Protein AF-W2CT14-F1 (afdb_monomer_lite)

Organism: NCBI:txid1411022

Radius of gyration: 26.17 Å; chains: 1; bounding box: 69×44×66 Å

InterPro domains:
  IPR009279 Portal protein, Mu bacteriophage [PF06074] (77-178)

Structure (mmCIF, N/CA/C/O backbone):
data_AF-W2CT14-F1
#
_entry.id   AF-W2CT14-F1
#
loop_
_atom_site.group_PDB
_atom_site.id
_atom_site.type_symbol
_atom_site.label_atom_id
_atom_site.label_alt_id
_atom_site.label_comp_id
_atom_site.label_asym_id
_atom_site.label_entity_id
_atom_site.label_seq_id
_atom_site.pdbx_PDB_ins_code
_atom_site.Cartn_x
_atom_site.Cartn_y
_atom_site.Cartn_z
_atom_site.occupancy
_atom_site.B_iso_or_equiv
_atom_site.auth_seq_id
_atom_site.auth_comp_id
_atom_site.auth_asym_id
_atom_site.auth_atom_id
_atom_site.pdbx_PDB_model_num
ATOM 1 N N . MET A 1 1 ? 33.084 21.507 0.945 1.00 35.19 1 MET A N 1
ATOM 2 C CA . MET A 1 1 ? 33.866 21.650 -0.303 1.00 35.19 1 MET A CA 1
ATOM 3 C C . MET A 1 1 ? 32.866 21.803 -1.441 1.00 35.19 1 MET A C 1
ATOM 5 O O . MET A 1 1 ? 31.937 21.006 -1.485 1.00 35.19 1 MET A O 1
ATOM 9 N N . ASN A 1 2 ? 32.946 22.883 -2.224 1.00 29.98 2 ASN A N 1
ATOM 10 C CA . ASN A 1 2 ? 31.893 23.323 -3.153 1.00 29.98 2 ASN A CA 1
ATOM 11 C C . ASN A 1 2 ? 32.105 22.722 -4.560 1.00 29.98 2 ASN A C 1
ATOM 13 O O . ASN A 1 2 ? 33.243 22.499 -4.965 1.00 29.98 2 ASN A O 1
ATOM 17 N N . ILE A 1 3 ? 31.029 22.482 -5.319 1.00 35.69 3 ILE A N 1
ATOM 18 C CA . ILE A 1 3 ? 31.066 21.943 -6.695 1.00 35.69 3 ILE A CA 1
ATOM 19 C C . ILE A 1 3 ? 31.841 22.860 -7.657 1.00 35.69 3 ILE A C 1
ATOM 21 O O . ILE A 1 3 ? 32.409 22.408 -8.647 1.00 35.69 3 ILE A O 1
ATOM 25 N N . THR A 1 4 ? 31.935 24.147 -7.323 1.00 39.84 4 THR A N 1
ATOM 26 C CA . THR A 1 4 ? 32.742 25.140 -8.039 1.00 39.84 4 THR A CA 1
ATOM 27 C C . THR A 1 4 ? 34.252 24.922 -7.900 1.00 39.84 4 THR A C 1
ATOM 29 O O . THR A 1 4 ? 34.995 25.361 -8.776 1.00 39.84 4 THR A O 1
ATOM 32 N N . ASP A 1 5 ? 34.720 24.200 -6.876 1.00 41.88 5 ASP A N 1
ATOM 33 C CA . ASP A 1 5 ? 36.145 23.882 -6.705 1.00 41.88 5 ASP A CA 1
ATOM 34 C C . ASP A 1 5 ? 36.585 22.660 -7.533 1.00 41.88 5 ASP A C 1
ATOM 36 O O . ASP A 1 5 ? 37.761 22.551 -7.883 1.00 41.88 5 ASP A O 1
ATOM 40 N N . PHE A 1 6 ? 35.652 21.780 -7.921 1.00 47.47 6 PHE A N 1
ATOM 41 C CA . PHE A 1 6 ? 35.919 20.617 -8.783 1.00 47.47 6 PHE A CA 1
ATOM 42 C C . PHE A 1 6 ? 36.358 21.035 -10.198 1.00 47.47 6 PHE A C 1
ATOM 44 O O . PHE A 1 6 ? 37.260 20.437 -10.777 1.00 47.47 6 PHE A O 1
ATOM 51 N N . PHE A 1 7 ? 35.797 22.128 -10.724 1.00 45.44 7 PHE A N 1
ATOM 52 C CA . PHE A 1 7 ? 36.108 22.641 -12.065 1.00 45.44 7 PHE A CA 1
ATOM 53 C C . PHE A 1 7 ? 37.374 23.507 -12.137 1.00 45.44 7 PHE A C 1
ATOM 55 O O . PHE A 1 7 ? 37.778 23.920 -13.223 1.00 45.44 7 PHE A O 1
ATOM 62 N N . ARG A 1 8 ? 38.017 23.813 -11.002 1.00 47.44 8 ARG A N 1
ATOM 63 C CA . ARG A 1 8 ? 39.071 24.841 -10.936 1.00 47.44 8 ARG A CA 1
ATOM 64 C C . ARG A 1 8 ? 40.503 24.305 -11.059 1.00 47.44 8 ARG A C 1
ATOM 66 O O . ARG A 1 8 ? 41.438 25.100 -11.052 1.00 47.44 8 ARG A O 1
ATOM 73 N N . ARG A 1 9 ? 40.699 22.982 -11.164 1.00 49.31 9 ARG A N 1
ATOM 74 C CA . ARG A 1 9 ? 42.025 22.321 -11.175 1.00 49.31 9 ARG A CA 1
ATOM 75 C C . ARG A 1 9 ? 42.283 21.408 -12.383 1.00 49.31 9 ARG A C 1
ATOM 77 O O . ARG A 1 9 ? 42.975 20.407 -12.242 1.00 49.31 9 ARG A O 1
ATOM 84 N N . GLN A 1 10 ? 41.778 21.745 -13.566 1.00 49.12 10 GLN A N 1
ATOM 85 C CA . GLN A 1 10 ? 42.188 21.068 -14.801 1.00 49.12 10 GLN A CA 1
ATOM 86 C C . GLN A 1 10 ? 42.770 22.070 -15.790 1.00 49.12 10 GLN A C 1
ATOM 88 O O . GLN A 1 10 ? 42.246 23.170 -15.978 1.00 49.12 10 GLN A O 1
ATOM 93 N N . THR A 1 11 ? 43.903 21.708 -16.387 1.00 51.31 11 THR A N 1
ATOM 94 C CA . THR A 1 11 ? 44.527 22.521 -17.437 1.00 51.31 11 THR A CA 1
ATOM 95 C C . THR A 1 11 ? 43.649 22.497 -18.692 1.00 51.31 11 THR A C 1
ATOM 97 O O . THR A 1 11 ? 42.914 21.541 -18.923 1.00 51.31 11 THR A O 1
ATOM 100 N N . ALA A 1 12 ? 43.724 23.524 -19.546 1.00 48.09 12 ALA A N 1
ATOM 101 C CA . ALA A 1 12 ? 42.891 23.635 -20.755 1.00 48.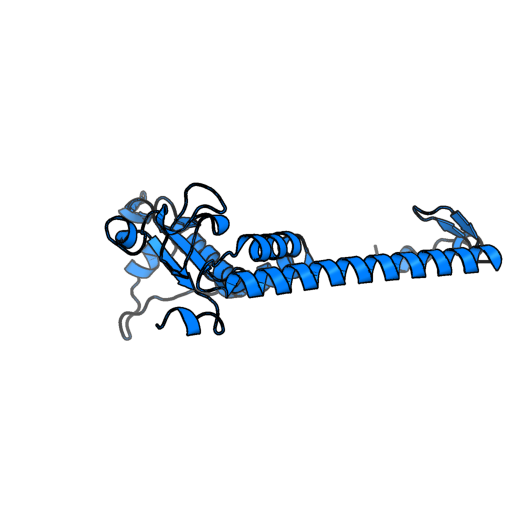09 12 ALA A CA 1
ATOM 102 C C . ALA A 1 12 ? 42.978 22.419 -21.716 1.00 48.09 12 ALA A C 1
ATOM 104 O O . ALA A 1 12 ? 42.082 22.222 -22.536 1.00 48.09 12 ALA A O 1
ATOM 105 N N . SER A 1 13 ? 44.025 21.588 -21.600 1.00 48.31 13 SER A N 1
ATOM 106 C CA . SER A 1 13 ? 44.184 20.343 -22.369 1.00 48.31 13 SER A CA 1
ATOM 107 C C . SER A 1 13 ? 43.341 19.166 -21.852 1.00 48.31 13 SER A C 1
ATOM 109 O O . SER A 1 13 ? 43.028 18.257 -22.613 1.00 48.31 13 SER A O 1
ATOM 111 N N . GLU A 1 14 ? 42.913 19.189 -20.587 1.00 50.91 14 GLU A N 1
ATOM 112 C CA . GLU A 1 14 ? 42.075 18.138 -19.991 1.00 50.91 14 GLU A CA 1
ATOM 113 C C . GLU A 1 14 ? 40.576 18.383 -20.232 1.00 50.91 14 GLU A C 1
ATOM 115 O O . GLU A 1 14 ? 39.806 17.430 -20.286 1.00 50.91 14 GLU A O 1
ATOM 120 N N . LEU A 1 15 ? 40.163 19.628 -20.506 1.00 54.06 15 LEU A N 1
ATOM 121 C CA . LEU A 1 15 ? 38.774 19.966 -20.863 1.00 54.06 15 LEU A CA 1
ATOM 122 C C . LEU A 1 15 ? 38.360 19.541 -22.284 1.00 54.06 15 LEU A C 1
ATOM 124 O O . LEU A 1 15 ? 37.181 19.610 -22.628 1.00 54.06 15 LEU A O 1
ATOM 128 N N . THR A 1 16 ? 39.306 19.140 -23.135 1.00 64.31 16 THR A N 1
ATOM 129 C CA . THR A 1 16 ? 39.027 18.764 -24.532 1.00 64.31 16 THR A CA 1
ATOM 130 C C . THR A 1 16 ? 38.778 17.275 -24.716 1.00 64.31 16 THR A C 1
ATOM 132 O O . THR A 1 16 ? 38.368 16.877 -25.800 1.00 64.31 16 THR A O 1
ATOM 135 N N . THR A 1 17 ? 38.954 16.449 -23.682 1.00 73.12 17 THR A N 1
ATOM 136 C CA . THR A 1 17 ? 38.749 15.000 -23.784 1.00 73.12 17 THR A CA 1
ATOM 137 C C . THR A 1 17 ? 37.633 14.541 -22.847 1.00 73.12 17 THR A C 1
ATOM 139 O O . THR A 1 17 ? 37.705 14.775 -21.648 1.00 73.12 17 THR A O 1
ATOM 142 N N . ALA A 1 18 ? 36.609 13.874 -23.381 1.00 74.06 18 ALA A N 1
ATOM 143 C CA . ALA A 1 18 ? 35.519 13.291 -22.604 1.00 74.06 18 ALA A CA 1
ATOM 144 C C . ALA A 1 18 ? 35.706 11.776 -22.500 1.00 74.06 18 ALA A C 1
ATOM 146 O O . ALA A 1 18 ? 35.790 11.093 -23.523 1.00 74.06 18 ALA A O 1
ATOM 147 N N . ASP A 1 19 ? 35.763 11.256 -21.277 1.00 76.12 19 ASP A N 1
ATOM 148 C CA . ASP A 1 19 ? 35.759 9.817 -21.029 1.00 76.12 19 ASP A CA 1
ATOM 149 C C . ASP A 1 19 ? 34.342 9.369 -20.674 1.00 76.12 19 ASP A C 1
ATOM 151 O O . ASP A 1 19 ? 33.687 9.951 -19.807 1.00 76.12 19 ASP A O 1
ATOM 155 N N . THR A 1 20 ? 33.833 8.378 -21.396 1.00 76.12 20 THR A N 1
ATOM 156 C CA . THR A 1 20 ? 32.464 7.884 -21.237 1.00 76.12 20 THR A CA 1
ATOM 157 C C . THR A 1 20 ? 32.463 6.357 -21.281 1.00 76.12 20 THR A C 1
ATOM 159 O O . THR A 1 20 ? 33.379 5.765 -21.854 1.00 76.12 20 THR A O 1
ATOM 162 N N . PRO A 1 21 ? 31.399 5.688 -20.799 1.00 75.88 21 PRO A N 1
ATOM 163 C CA . PRO A 1 21 ? 31.232 4.242 -20.987 1.00 75.88 21 PRO A CA 1
ATOM 164 C C . PRO A 1 21 ? 31.258 3.790 -22.459 1.00 75.88 21 PRO A C 1
ATOM 166 O O . PRO A 1 21 ? 31.466 2.616 -22.744 1.00 75.88 21 PRO A O 1
ATOM 169 N N . TYR A 1 22 ? 31.072 4.722 -23.399 1.00 72.94 22 TYR A N 1
ATOM 170 C CA . TYR A 1 22 ? 31.094 4.496 -24.845 1.00 72.94 22 TYR A CA 1
ATOM 171 C C . TYR A 1 22 ? 32.468 4.782 -25.481 1.00 72.94 22 TYR A C 1
ATOM 173 O O . TYR A 1 22 ? 32.596 4.798 -26.708 1.00 72.94 22 TYR A O 1
ATOM 181 N N . GLY A 1 23 ? 33.494 5.007 -24.655 1.00 81.62 23 GLY A N 1
ATOM 182 C CA . GLY A 1 23 ? 34.872 5.273 -25.051 1.00 81.62 23 GLY A CA 1
ATOM 183 C C . GLY A 1 23 ? 35.332 6.707 -24.773 1.00 81.62 23 GLY A C 1
ATOM 184 O O . GLY A 1 23 ? 34.563 7.570 -24.340 1.00 81.62 23 GLY A O 1
ATOM 185 N N . ARG A 1 24 ? 36.619 6.941 -25.056 1.00 81.62 24 ARG A N 1
ATOM 186 C CA . ARG A 1 24 ? 37.309 8.227 -24.902 1.00 81.62 24 ARG A CA 1
ATOM 187 C C . ARG A 1 24 ? 37.200 9.057 -26.184 1.00 81.62 24 ARG A C 1
ATOM 189 O O . ARG A 1 24 ? 37.541 8.571 -27.263 1.00 81.62 24 ARG A O 1
ATOM 196 N N . PHE A 1 25 ? 36.775 10.311 -26.061 1.00 81.56 25 PHE A N 1
ATOM 197 C CA . PHE A 1 25 ? 36.539 11.227 -27.180 1.00 81.56 25 PHE A CA 1
ATOM 198 C C . PHE A 1 25 ? 37.365 12.503 -27.051 1.00 81.56 25 PHE A C 1
ATOM 200 O O . PHE A 1 25 ? 37.301 13.163 -26.020 1.00 81.56 25 PHE A O 1
ATOM 207 N N . ASP A 1 26 ? 38.078 12.896 -28.106 1.00 84.44 26 ASP A N 1
ATOM 208 C CA . ASP A 1 26 ? 38.781 14.181 -28.183 1.00 84.44 26 ASP A CA 1
ATOM 209 C C . ASP A 1 26 ? 37.891 15.223 -28.884 1.00 84.44 26 ASP A C 1
ATOM 211 O O . ASP A 1 26 ? 37.808 15.296 -30.109 1.00 84.44 26 ASP A O 1
ATOM 215 N N . LEU A 1 27 ? 37.191 16.043 -28.105 1.00 75.25 27 LEU A N 1
ATOM 216 C CA . LEU A 1 27 ? 36.234 17.045 -28.577 1.00 75.25 27 LEU A CA 1
ATOM 217 C C . LEU A 1 27 ? 36.880 18.160 -29.416 1.00 75.25 27 LEU A C 1
ATOM 219 O O . LEU A 1 27 ? 36.162 18.850 -30.145 1.00 75.25 27 LEU A O 1
ATOM 223 N N . ALA A 1 28 ? 38.209 18.327 -29.368 1.00 76.44 28 ALA A N 1
ATOM 224 C CA . ALA A 1 28 ? 38.918 19.235 -30.271 1.00 76.44 28 ALA A CA 1
ATOM 225 C C . ALA A 1 28 ? 38.939 18.696 -31.713 1.00 76.44 28 ALA A C 1
ATOM 227 O O . ALA A 1 28 ? 38.987 19.466 -32.679 1.00 76.44 28 ALA A O 1
ATOM 228 N N . LYS A 1 29 ? 38.845 17.370 -31.890 1.00 82.19 29 LYS A N 1
ATOM 229 C CA . LYS A 1 29 ? 38.731 16.735 -33.205 1.00 82.19 29 LYS A CA 1
ATOM 230 C C . LYS A 1 29 ? 37.282 16.756 -33.673 1.00 82.19 29 LYS A C 1
ATOM 232 O O . LYS A 1 29 ? 36.396 16.127 -33.099 1.00 82.19 29 LYS A O 1
ATOM 237 N N . LYS A 1 30 ? 37.044 17.384 -34.831 1.00 77.19 30 LYS A N 1
ATOM 238 C CA . LYS A 1 30 ? 35.713 17.427 -35.474 1.00 77.19 30 LYS A CA 1
ATOM 239 C C . LYS A 1 30 ? 35.087 16.037 -35.670 1.00 77.19 30 LYS A C 1
ATOM 241 O O . LYS A 1 30 ? 33.864 15.922 -35.643 1.00 77.19 30 LYS A O 1
ATOM 246 N N . ALA A 1 31 ? 35.900 15.002 -35.889 1.00 79.56 31 ALA A N 1
ATOM 247 C CA . ALA A 1 31 ? 35.433 13.625 -36.044 1.00 79.56 31 ALA A CA 1
ATOM 248 C C . ALA A 1 31 ? 34.852 13.058 -34.737 1.00 79.56 31 ALA A C 1
ATOM 250 O O . ALA A 1 31 ? 33.739 12.535 -34.741 1.00 79.56 31 ALA A O 1
ATOM 251 N N . ASP A 1 32 ? 35.548 13.233 -33.616 1.00 78.75 32 ASP A N 1
ATOM 252 C CA . ASP A 1 32 ? 35.090 12.755 -32.311 1.00 78.75 32 ASP A CA 1
ATOM 253 C C . ASP A 1 32 ? 33.918 13.592 -31.786 1.00 78.75 32 ASP A C 1
ATOM 255 O O . ASP A 1 32 ? 32.946 13.027 -31.290 1.00 78.75 32 ASP A O 1
ATOM 259 N N . ALA A 1 33 ? 33.901 14.906 -32.032 1.00 75.56 33 ALA A N 1
ATOM 260 C CA . ALA A 1 33 ? 32.735 15.745 -31.746 1.00 75.56 33 ALA A CA 1
ATOM 261 C C . ALA A 1 33 ? 31.462 15.281 -32.494 1.00 75.56 33 ALA A C 1
ATOM 263 O O . ALA A 1 33 ? 30.358 15.344 -31.950 1.00 75.56 33 ALA A O 1
ATOM 264 N N . ARG A 1 34 ? 31.588 14.787 -33.738 1.00 82.00 34 ARG A N 1
ATOM 265 C CA . ARG A 1 34 ? 30.463 14.189 -34.488 1.00 82.00 34 ARG A CA 1
ATOM 266 C C . ARG A 1 34 ? 30.029 12.846 -33.899 1.00 82.00 34 ARG A C 1
ATOM 268 O O . ARG A 1 34 ? 28.830 12.597 -33.813 1.00 82.00 34 ARG A O 1
ATOM 275 N N . ARG A 1 35 ? 30.979 12.008 -33.471 1.00 82.62 35 ARG A N 1
ATOM 276 C CA . ARG A 1 35 ? 30.693 10.711 -32.832 1.00 82.62 35 ARG A CA 1
ATOM 277 C C . ARG A 1 35 ? 29.947 10.887 -31.512 1.00 82.62 35 ARG A C 1
ATOM 279 O O . ARG A 1 35 ? 28.935 10.227 -31.317 1.00 82.62 35 ARG A O 1
ATOM 286 N N . VAL A 1 36 ? 30.368 11.832 -30.669 1.00 82.19 36 VAL A N 1
ATOM 287 C CA . VAL A 1 36 ? 29.671 12.158 -29.412 1.00 82.19 36 VAL A CA 1
ATOM 288 C C . VAL A 1 36 ? 28.233 12.606 -29.676 1.00 82.19 36 VAL A C 1
ATOM 290 O O . VAL A 1 36 ? 27.314 12.107 -29.036 1.00 82.19 36 VAL A O 1
ATOM 293 N N . LYS A 1 37 ? 28.001 13.479 -30.667 1.00 82.50 37 LYS A N 1
ATOM 294 C CA . LYS A 1 37 ? 26.636 13.887 -31.049 1.00 82.50 37 LYS A CA 1
ATOM 295 C C . LYS A 1 37 ? 25.770 12.710 -31.510 1.00 82.50 37 LYS A C 1
ATOM 297 O O . LYS A 1 37 ? 24.595 12.666 -31.163 1.00 82.50 37 LYS A O 1
ATOM 302 N N . ALA A 1 38 ? 26.334 11.766 -32.265 1.00 85.81 38 ALA A N 1
ATOM 303 C CA . ALA A 1 38 ? 25.612 10.572 -32.706 1.00 85.81 38 ALA A CA 1
ATOM 304 C C . ALA A 1 38 ? 25.253 9.645 -31.533 1.00 85.81 38 ALA A C 1
ATOM 306 O O . ALA A 1 38 ? 24.122 9.173 -31.465 1.00 85.81 38 ALA A O 1
ATOM 307 N N . VAL A 1 39 ? 26.179 9.443 -30.587 1.00 85.19 39 VAL A N 1
ATOM 308 C CA . VAL A 1 39 ? 25.921 8.676 -29.356 1.00 85.19 39 VAL A CA 1
ATOM 309 C C . VAL A 1 39 ? 24.823 9.343 -28.526 1.00 85.19 39 VAL A C 1
ATOM 311 O O . VAL A 1 39 ? 23.887 8.666 -28.121 1.00 85.19 39 VAL A O 1
ATOM 314 N N . ILE A 1 40 ? 24.872 10.666 -28.334 1.00 85.38 40 ILE A N 1
ATOM 315 C CA . ILE A 1 40 ? 23.826 11.406 -27.606 1.00 85.38 40 ILE A CA 1
ATOM 316 C C . ILE A 1 40 ? 22.457 11.233 -28.280 1.00 85.38 40 ILE A C 1
ATOM 318 O O . ILE A 1 40 ? 21.479 10.949 -27.597 1.00 85.38 40 ILE A O 1
ATOM 322 N N . ALA A 1 41 ? 22.381 11.357 -29.608 1.00 87.00 41 ALA A N 1
ATOM 323 C CA . ALA A 1 41 ? 21.128 11.190 -30.344 1.00 87.00 41 ALA A CA 1
ATOM 324 C C . ALA A 1 41 ? 20.583 9.748 -30.286 1.00 87.00 41 ALA A C 1
ATOM 326 O O . ALA A 1 41 ? 19.372 9.546 -30.283 1.00 87.00 41 ALA A O 1
ATOM 327 N N . GLU A 1 42 ? 21.453 8.735 -30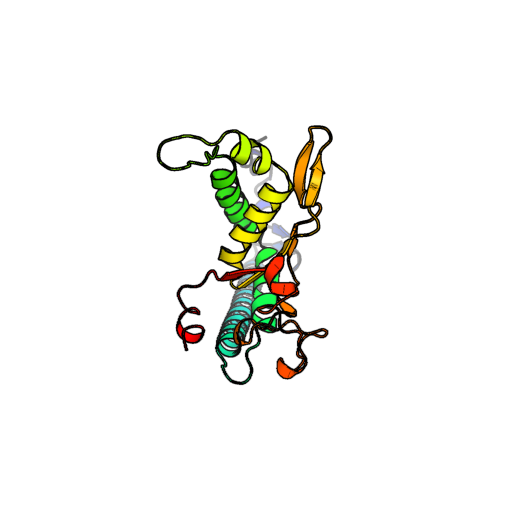.257 1.00 85.75 42 GLU A N 1
ATOM 328 C CA . GLU A 1 42 ? 21.048 7.340 -30.038 1.00 85.75 42 GLU A CA 1
ATOM 329 C C . GLU A 1 42 ? 20.498 7.141 -28.623 1.00 85.75 42 GLU A C 1
ATOM 331 O O . GLU A 1 42 ? 19.398 6.619 -28.471 1.00 85.75 42 GLU A O 1
ATOM 336 N N . VAL A 1 43 ? 21.205 7.632 -27.601 1.00 83.94 43 VAL A N 1
ATOM 337 C CA . VAL A 1 43 ? 20.758 7.558 -26.201 1.00 83.94 43 VAL A CA 1
ATOM 338 C C . VAL A 1 43 ? 19.407 8.255 -26.014 1.00 83.94 43 VAL A C 1
ATOM 340 O O . VAL A 1 43 ? 18.523 7.705 -25.364 1.00 83.94 43 VAL A O 1
ATOM 343 N N . GLN A 1 44 ? 19.206 9.428 -26.625 1.00 84.06 44 GLN A N 1
ATOM 344 C CA . GLN A 1 44 ? 17.922 10.138 -26.594 1.00 84.06 44 GLN A CA 1
ATOM 345 C C . GLN A 1 44 ? 16.792 9.316 -27.226 1.00 84.06 44 GLN A C 1
ATOM 347 O O . GLN A 1 44 ? 15.740 9.161 -26.612 1.00 84.06 44 GLN A O 1
ATOM 352 N N . ARG A 1 45 ? 17.017 8.720 -28.405 1.00 79.69 45 ARG A N 1
ATOM 353 C CA . ARG A 1 45 ? 16.015 7.858 -29.058 1.00 79.69 45 ARG A CA 1
ATOM 354 C C . ARG A 1 45 ? 15.684 6.614 -28.237 1.00 79.69 45 ARG A C 1
ATOM 356 O O . ARG A 1 45 ? 14.524 6.215 -28.176 1.00 79.69 45 ARG A O 1
ATOM 363 N N . GLN A 1 46 ? 16.686 6.003 -27.608 1.00 79.12 46 GLN A N 1
ATOM 364 C CA . GLN A 1 46 ? 16.475 4.858 -26.723 1.00 79.12 46 GLN A CA 1
ATOM 365 C C . GLN A 1 46 ? 15.634 5.249 -25.503 1.00 79.12 46 GLN A C 1
ATOM 367 O O . GLN A 1 46 ? 14.672 4.550 -25.190 1.00 79.12 46 GLN A O 1
ATOM 372 N N . ALA A 1 47 ? 15.933 6.389 -24.873 1.00 75.50 47 ALA A N 1
ATOM 373 C CA . ALA A 1 47 ? 15.149 6.911 -23.758 1.00 75.50 47 ALA A CA 1
ATOM 374 C C . ALA A 1 47 ? 13.687 7.181 -24.161 1.00 75.50 47 ALA A C 1
ATOM 376 O O . ALA A 1 47 ? 12.771 6.697 -23.502 1.00 75.50 47 ALA A O 1
ATOM 377 N N . GLU A 1 48 ? 13.455 7.863 -25.287 1.00 74.00 48 GLU A N 1
ATOM 378 C CA . GLU A 1 48 ? 12.106 8.117 -25.815 1.00 74.00 48 GLU A CA 1
ATOM 379 C C . GLU A 1 48 ? 11.335 6.819 -26.108 1.00 74.00 48 GLU A C 1
ATOM 381 O O . GLU A 1 48 ? 10.140 6.716 -25.813 1.00 74.00 48 GLU A O 1
ATOM 386 N N . SER A 1 49 ? 12.009 5.807 -26.667 1.00 76.38 49 SER A N 1
ATOM 387 C CA . SER A 1 49 ? 11.409 4.499 -26.942 1.00 76.38 49 SER A CA 1
ATOM 388 C C . SER A 1 49 ? 10.983 3.778 -25.661 1.00 76.38 49 SER A C 1
ATOM 390 O O . SER A 1 49 ? 9.892 3.209 -25.630 1.00 76.38 49 SER A O 1
ATOM 392 N N . LEU A 1 50 ? 11.816 3.802 -24.616 1.00 74.88 50 LEU A N 1
ATOM 393 C CA . LEU A 1 50 ? 11.494 3.199 -23.319 1.00 74.88 50 LEU A CA 1
ATOM 394 C C . LEU A 1 50 ? 10.286 3.894 -22.682 1.00 74.88 50 LEU A C 1
ATOM 396 O O . LEU A 1 50 ? 9.308 3.231 -22.345 1.00 74.88 50 LEU A O 1
ATOM 400 N N . THR A 1 51 ? 10.283 5.229 -22.642 1.00 72.50 51 THR A N 1
ATOM 401 C CA . THR A 1 51 ? 9.149 6.009 -22.122 1.00 72.50 51 THR A CA 1
ATOM 402 C C . THR A 1 51 ? 7.851 5.705 -22.870 1.00 72.50 51 THR A C 1
ATOM 404 O O . THR A 1 51 ? 6.790 5.558 -22.263 1.00 72.50 51 THR A O 1
ATOM 407 N N . ARG A 1 52 ? 7.899 5.569 -24.200 1.00 74.50 52 ARG A N 1
ATOM 408 C CA . ARG A 1 52 ? 6.712 5.203 -24.984 1.00 74.50 52 ARG A CA 1
ATOM 409 C C . ARG A 1 52 ? 6.187 3.814 -24.614 1.00 74.50 52 ARG A C 1
ATOM 411 O O . ARG A 1 52 ? 4.979 3.654 -24.453 1.00 74.50 52 ARG A O 1
ATOM 418 N N . GLN A 1 53 ? 7.074 2.833 -24.454 1.00 77.50 53 GLN A N 1
ATOM 419 C CA . GLN A 1 53 ? 6.700 1.477 -24.039 1.00 77.50 53 GLN A CA 1
ATOM 420 C C . GLN A 1 53 ? 6.063 1.456 -22.643 1.00 77.50 53 GLN A C 1
ATOM 422 O O . GLN A 1 53 ? 5.080 0.742 -22.427 1.00 77.50 53 GLN A O 1
ATOM 427 N N . GLU A 1 54 ? 6.569 2.263 -21.711 1.00 81.88 54 GLU A N 1
ATOM 428 C CA . GLU A 1 54 ? 5.992 2.419 -20.371 1.00 81.88 54 GLU A CA 1
ATOM 429 C C . GLU A 1 54 ? 4.592 3.044 -20.428 1.00 81.88 54 GLU A C 1
ATOM 431 O O . GLU A 1 54 ? 3.661 2.524 -19.809 1.00 81.88 54 GLU A O 1
ATOM 436 N N . ILE A 1 55 ? 4.400 4.101 -21.228 1.00 88.31 55 ILE A N 1
ATOM 437 C CA . ILE A 1 55 ? 3.089 4.745 -21.418 1.00 88.31 55 ILE A CA 1
ATOM 438 C C . ILE A 1 55 ? 2.078 3.772 -22.032 1.00 88.31 55 ILE A C 1
ATOM 440 O O . ILE A 1 55 ? 0.929 3.717 -21.589 1.00 88.31 55 ILE A O 1
ATOM 444 N N . ASP A 1 56 ? 2.476 2.990 -23.032 1.00 91.06 56 ASP A N 1
ATOM 445 C CA . ASP A 1 56 ? 1.591 2.009 -23.666 1.00 91.06 56 ASP A CA 1
ATOM 446 C C . ASP A 1 56 ? 1.254 0.852 -22.701 1.00 91.06 56 ASP A C 1
ATOM 448 O O . ASP A 1 56 ? 0.107 0.388 -22.634 1.00 91.06 56 ASP A O 1
ATOM 452 N N . SER A 1 57 ? 2.216 0.436 -21.871 1.00 90.62 57 SER A N 1
ATOM 453 C CA . SER A 1 57 ? 2.001 -0.543 -20.796 1.00 90.62 57 SER A CA 1
ATOM 454 C C . SER A 1 57 ? 1.029 -0.018 -19.738 1.00 90.62 57 SER A C 1
ATOM 456 O O . SER A 1 57 ? 0.115 -0.737 -19.328 1.00 90.62 57 SER A O 1
ATOM 458 N N . TRP A 1 58 ? 1.166 1.251 -19.350 1.00 92.38 58 TRP A N 1
ATOM 459 C CA . TRP A 1 58 ? 0.246 1.921 -18.436 1.00 92.38 58 TRP A CA 1
ATOM 460 C C . TRP A 1 58 ? -1.165 2.023 -19.021 1.00 92.38 58 TRP A C 1
ATOM 462 O O . TRP A 1 58 ? -2.117 1.592 -18.374 1.00 92.38 58 TRP A O 1
ATOM 472 N N . ARG A 1 59 ? -1.313 2.524 -20.256 1.00 91.62 59 ARG A N 1
ATOM 473 C CA . ARG A 1 59 ? -2.620 2.676 -20.924 1.00 91.62 59 ARG A CA 1
ATOM 474 C C . ARG A 1 59 ? -3.345 1.348 -21.064 1.00 91.62 59 ARG A C 1
ATOM 476 O O . ARG A 1 59 ? -4.527 1.265 -20.746 1.00 91.62 59 ARG A O 1
ATOM 483 N N . SER A 1 60 ? -2.641 0.312 -21.513 1.00 92.62 60 SER A N 1
ATOM 484 C CA . SER A 1 60 ? -3.235 -1.018 -21.665 1.00 92.62 60 SER A CA 1
ATOM 485 C C . SER A 1 60 ? -3.609 -1.639 -20.317 1.00 92.62 60 SER A C 1
ATOM 487 O O . SER A 1 60 ? -4.688 -2.209 -20.194 1.00 92.62 60 SER A O 1
ATOM 489 N N . GLY A 1 61 ? -2.771 -1.482 -19.285 1.00 91.50 61 GLY A N 1
ATOM 490 C CA . GLY A 1 61 ? -3.105 -1.914 -17.926 1.00 91.50 61 GLY A CA 1
ATOM 491 C C . GLY A 1 61 ? -4.294 -1.153 -17.336 1.00 91.50 61 GLY A C 1
ATOM 492 O O . GLY A 1 61 ? -5.130 -1.744 -16.661 1.00 91.50 61 GLY A O 1
ATOM 493 N N . TRP A 1 62 ? -4.406 0.144 -17.621 1.00 90.75 62 TRP A N 1
ATOM 494 C CA . TRP A 1 62 ? -5.539 0.968 -17.208 1.00 90.75 62 TRP A CA 1
ATOM 495 C C . TRP A 1 62 ? -6.839 0.559 -17.910 1.00 90.75 62 TRP A C 1
ATOM 497 O O . TRP A 1 62 ? -7.857 0.402 -17.245 1.00 90.75 62 TRP A O 1
ATOM 507 N N . GLN A 1 63 ? -6.804 0.315 -19.224 1.00 90.00 63 GLN A N 1
ATOM 508 C CA . GLN A 1 63 ? -7.956 -0.202 -19.972 1.00 90.00 63 GLN A CA 1
ATOM 509 C C . GLN A 1 63 ? -8.403 -1.571 -19.447 1.00 90.00 63 GLN A C 1
ATOM 511 O O . GLN A 1 63 ? -9.593 -1.784 -19.254 1.00 90.00 63 GLN A O 1
ATOM 516 N N . GLN A 1 64 ? -7.460 -2.470 -19.148 1.00 89.62 64 GLN A N 1
ATOM 517 C CA . GLN A 1 64 ? -7.770 -3.780 -18.569 1.00 89.62 64 GLN A CA 1
ATOM 518 C C . GLN A 1 64 ? -8.370 -3.677 -17.158 1.00 89.62 64 GLN A C 1
ATOM 520 O O . GLN A 1 64 ? -9.226 -4.471 -16.786 1.00 89.62 64 GLN A O 1
ATOM 525 N N . ALA A 1 65 ? -7.955 -2.686 -16.369 1.00 88.06 65 ALA A N 1
ATOM 526 C CA . ALA A 1 65 ? -8.541 -2.430 -15.056 1.00 88.06 65 ALA A CA 1
ATOM 527 C C . ALA A 1 65 ? -9.974 -1.865 -15.127 1.00 88.06 65 ALA A C 1
ATOM 529 O O . ALA A 1 65 ? -10.663 -1.864 -14.111 1.00 88.06 65 ALA A O 1
ATOM 530 N N . LEU A 1 66 ? -10.396 -1.356 -16.291 1.00 86.06 66 LEU A N 1
ATOM 531 C CA . LEU A 1 66 ? -11.755 -0.876 -16.559 1.00 86.06 66 LEU A CA 1
ATOM 532 C C . LEU A 1 66 ? -12.660 -1.936 -17.194 1.00 86.06 66 LEU A C 1
ATOM 534 O O . LEU A 1 66 ? -13.862 -1.698 -17.307 1.00 86.06 66 LEU A O 1
ATOM 538 N N . ASP A 1 67 ? -12.100 -3.065 -17.630 1.00 85.56 67 ASP A N 1
ATOM 539 C CA . ASP A 1 67 ? -12.865 -4.169 -18.200 1.00 85.56 67 ASP A CA 1
ATOM 540 C C . ASP A 1 67 ? -13.811 -4.738 -17.136 1.00 85.56 67 ASP A C 1
ATOM 542 O O . ASP A 1 67 ? -13.376 -5.171 -16.072 1.00 85.56 67 ASP A O 1
ATOM 546 N N . VAL A 1 68 ? -15.114 -4.696 -17.408 1.00 81.25 68 VAL A N 1
ATOM 547 C CA . VAL A 1 68 ? -16.142 -5.163 -16.470 1.00 81.25 68 VAL A CA 1
ATOM 548 C C . VAL A 1 68 ? -16.194 -6.689 -16.433 1.00 81.25 68 VAL A C 1
ATOM 550 O O . VAL A 1 68 ? -16.376 -7.272 -15.368 1.00 81.25 68 VAL A O 1
ATOM 553 N N . GLU A 1 69 ? -15.999 -7.349 -17.572 1.00 83.12 69 GLU A N 1
ATOM 554 C CA . GLU A 1 69 ? -16.132 -8.802 -17.697 1.00 83.12 69 GLU A CA 1
ATOM 555 C C . GLU A 1 69 ? -14.916 -9.521 -17.111 1.00 83.12 69 GLU A C 1
ATOM 557 O O . GLU A 1 69 ? -15.051 -10.533 -16.418 1.00 83.12 69 GLU A O 1
ATOM 562 N N . ASN A 1 70 ? -13.720 -8.983 -17.364 1.00 85.19 70 ASN A N 1
ATOM 563 C CA . ASN A 1 70 ? -12.463 -9.562 -16.902 1.00 85.19 70 ASN A CA 1
ATOM 564 C C . ASN A 1 70 ? -11.490 -8.495 -16.363 1.00 85.19 70 ASN A C 1
ATOM 566 O O . ASN A 1 70 ? -10.423 -8.269 -16.953 1.00 85.19 70 ASN A O 1
ATOM 570 N N . PRO A 1 71 ? -11.831 -7.836 -15.238 1.00 87.75 71 PRO A N 1
ATOM 571 C CA . PRO A 1 71 ? -10.994 -6.798 -14.657 1.00 87.75 71 PRO A CA 1
ATOM 572 C C . PRO A 1 71 ? -9.665 -7.383 -14.185 1.00 87.75 71 PRO A C 1
ATOM 574 O O . PRO A 1 71 ? -9.617 -8.338 -13.409 1.00 87.75 71 PRO A O 1
ATOM 577 N N . SER A 1 72 ? -8.557 -6.761 -14.587 1.00 87.75 72 SER A N 1
ATOM 578 C CA . SER A 1 72 ? -7.242 -7.083 -14.030 1.00 87.75 72 SER A CA 1
ATOM 579 C C . SER A 1 72 ? -6.372 -5.847 -13.884 1.00 87.75 72 SER A C 1
ATOM 581 O O . SER A 1 72 ? -6.190 -5.058 -14.809 1.00 87.75 72 SER A O 1
ATOM 583 N N . ARG A 1 73 ? -5.783 -5.705 -12.694 1.00 90.50 73 ARG A N 1
ATOM 584 C CA . ARG A 1 73 ? -4.852 -4.621 -12.351 1.00 90.50 73 ARG A CA 1
ATOM 585 C C . ARG A 1 73 ? -3.396 -5.057 -12.350 1.00 90.50 73 ARG A C 1
ATOM 587 O O . ARG A 1 73 ? -2.531 -4.244 -12.049 1.00 90.50 73 ARG A O 1
ATOM 594 N N . LEU A 1 74 ? -3.091 -6.308 -12.699 1.00 90.38 74 LEU A N 1
ATOM 595 C CA . LEU A 1 74 ? -1.724 -6.839 -12.624 1.00 90.38 74 LEU A CA 1
ATOM 596 C C . LEU A 1 74 ? -0.735 -6.002 -13.440 1.00 90.38 74 LEU A C 1
ATOM 598 O O . LEU A 1 74 ? 0.304 -5.593 -12.921 1.00 90.38 74 LEU A O 1
ATOM 602 N N . ARG A 1 75 ? -1.078 -5.691 -14.698 1.00 90.25 75 ARG A N 1
ATOM 603 C CA . ARG A 1 75 ? -0.235 -4.850 -15.559 1.00 90.25 75 ARG A CA 1
ATOM 604 C C . ARG A 1 75 ? -0.104 -3.431 -15.006 1.00 90.25 75 ARG A C 1
ATOM 606 O O . ARG A 1 75 ? 1.001 -2.900 -14.986 1.00 90.25 75 ARG A O 1
ATOM 613 N N . LEU A 1 76 ? -1.196 -2.852 -14.509 1.00 91.38 76 LEU A N 1
ATOM 614 C CA . LEU A 1 76 ? -1.188 -1.518 -13.908 1.00 91.38 76 LEU A CA 1
ATOM 615 C C . LEU A 1 76 ? -0.278 -1.459 -12.667 1.00 91.38 76 LEU A C 1
ATOM 617 O O . LEU A 1 76 ? 0.556 -0.568 -12.550 1.00 91.38 76 LEU A O 1
ATOM 621 N N . TYR A 1 77 ? -0.374 -2.451 -11.780 1.00 91.62 77 TYR A N 1
ATOM 622 C CA . TYR A 1 77 ? 0.465 -2.553 -10.586 1.00 91.62 77 TYR A CA 1
ATOM 623 C C . TY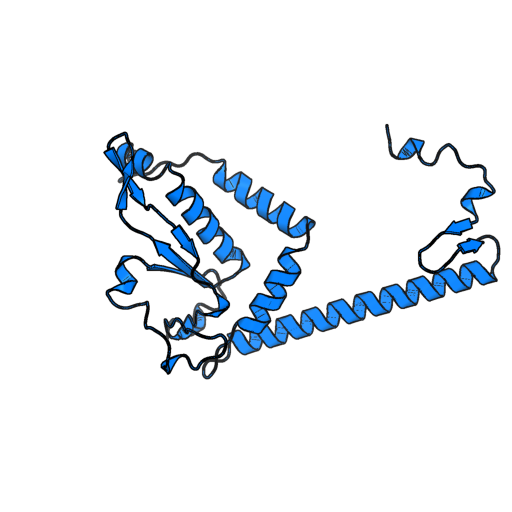R A 1 77 ? 1.932 -2.854 -10.888 1.00 91.62 77 TYR A C 1
ATOM 625 O O . TYR A 1 77 ? 2.790 -2.462 -10.101 1.00 91.62 77 TYR A O 1
ATOM 633 N N . ASN A 1 78 ? 2.243 -3.532 -11.996 1.00 90.25 78 ASN A N 1
ATOM 634 C CA . ASN A 1 78 ? 3.629 -3.669 -12.443 1.00 90.25 78 ASN A CA 1
ATOM 635 C C . ASN A 1 78 ? 4.222 -2.298 -12.776 1.00 90.25 78 ASN A C 1
ATOM 637 O O . ASN A 1 78 ? 5.266 -1.963 -12.234 1.00 90.25 78 ASN A O 1
ATOM 641 N N . VAL A 1 79 ? 3.506 -1.478 -13.554 1.00 91.12 79 VAL A N 1
ATOM 642 C CA . VAL A 1 79 ? 3.952 -0.113 -13.872 1.00 91.12 79 VAL A CA 1
ATOM 643 C C . VAL A 1 79 ? 4.136 0.719 -12.601 1.00 91.12 79 VAL A C 1
ATOM 645 O O . VAL A 1 79 ? 5.154 1.381 -12.451 1.00 91.12 79 VAL A O 1
ATOM 648 N N . TYR A 1 80 ? 3.189 0.671 -11.658 1.00 91.06 80 TYR A N 1
ATOM 649 C CA . TYR A 1 80 ? 3.299 1.442 -10.410 1.00 91.06 80 TYR A CA 1
ATOM 650 C C . TYR A 1 80 ? 4.510 1.043 -9.571 1.00 91.06 80 TYR A C 1
ATOM 652 O O . TYR A 1 80 ? 5.213 1.912 -9.068 1.00 91.06 80 TYR A O 1
ATOM 660 N N . ARG A 1 81 ? 4.775 -0.260 -9.453 1.00 89.19 81 ARG A N 1
ATOM 661 C CA . ARG A 1 81 ? 5.953 -0.768 -8.746 1.00 89.19 81 ARG A CA 1
ATOM 662 C C . ARG A 1 81 ? 7.247 -0.294 -9.406 1.00 89.19 81 ARG A C 1
ATOM 664 O O . ARG A 1 81 ? 8.183 0.064 -8.705 1.00 89.19 81 ARG A O 1
ATOM 671 N N . ASP A 1 82 ? 7.305 -0.300 -10.733 1.00 88.00 82 ASP A N 1
ATOM 672 C CA . ASP A 1 82 ? 8.507 0.114 -11.457 1.00 88.00 82 ASP A CA 1
ATOM 673 C C . ASP A 1 82 ? 8.737 1.635 -11.300 1.00 88.00 82 ASP A C 1
ATOM 675 O O . ASP A 1 82 ? 9.866 2.075 -11.099 1.00 88.00 82 ASP A O 1
ATOM 679 N N . VAL A 1 83 ? 7.657 2.426 -11.261 1.00 87.31 83 VAL A N 1
ATOM 680 C CA . VAL A 1 83 ? 7.680 3.873 -10.975 1.00 87.31 83 VAL A CA 1
ATOM 681 C C . VAL A 1 83 ? 8.059 4.189 -9.518 1.00 87.31 83 VAL A C 1
ATOM 683 O O . VAL A 1 83 ? 8.705 5.201 -9.263 1.00 87.31 83 VAL A O 1
ATOM 686 N N . GLU A 1 84 ? 7.708 3.338 -8.551 1.00 85.38 84 GLU A N 1
ATOM 687 C CA . GLU A 1 84 ? 8.053 3.521 -7.129 1.00 85.38 84 GLU A CA 1
ATOM 688 C C . GLU A 1 84 ? 9.573 3.483 -6.867 1.00 85.38 84 GLU A C 1
ATOM 690 O O . GLU A 1 84 ? 10.056 4.069 -5.896 1.00 85.38 84 GLU A O 1
ATOM 695 N N . VAL A 1 85 ? 10.353 2.861 -7.759 1.00 85.25 85 VAL A N 1
ATOM 696 C CA . VAL A 1 85 ? 11.826 2.855 -7.682 1.00 85.25 85 VAL A CA 1
ATOM 697 C C . VAL A 1 85 ? 12.420 4.251 -7.938 1.00 85.25 85 VAL A C 1
ATOM 699 O O . VAL A 1 85 ? 13.565 4.509 -7.559 1.00 85.25 85 VAL A O 1
ATOM 702 N N . ASP A 1 86 ? 11.660 5.183 -8.525 1.00 88.31 86 ASP A N 1
ATOM 703 C CA . ASP A 1 86 ? 12.109 6.560 -8.724 1.00 88.31 86 ASP A CA 1
ATOM 704 C C . ASP A 1 86 ? 12.291 7.293 -7.383 1.00 88.31 86 ASP A C 1
ATOM 706 O O . ASP A 1 86 ? 11.347 7.567 -6.635 1.00 88.31 86 ASP A O 1
ATOM 710 N N . GLY A 1 87 ? 13.543 7.644 -7.080 1.00 88.00 87 GLY A N 1
ATOM 711 C CA . GLY A 1 87 ? 13.904 8.281 -5.816 1.00 88.00 87 GLY A CA 1
ATOM 712 C C . GLY A 1 87 ? 13.320 9.685 -5.634 1.00 88.00 87 GLY A C 1
ATOM 713 O O . GLY A 1 87 ? 13.094 10.098 -4.495 1.00 88.00 87 GLY A O 1
ATOM 714 N N . HIS A 1 88 ? 13.044 10.423 -6.715 1.00 90.44 88 HIS A N 1
ATOM 715 C CA . HIS A 1 88 ? 12.445 11.755 -6.610 1.00 90.44 88 HIS A CA 1
ATOM 716 C C . HIS A 1 88 ? 10.967 11.668 -6.240 1.00 90.44 88 HIS A C 1
ATOM 718 O O . HIS A 1 88 ? 10.525 12.361 -5.322 1.00 90.44 88 HIS A O 1
ATOM 724 N N . LEU A 1 89 ? 10.215 10.796 -6.911 1.00 88.31 89 LEU A N 1
ATOM 725 C CA . LEU A 1 89 ? 8.812 10.546 -6.623 1.00 88.31 89 LEU A CA 1
ATOM 726 C C . LEU A 1 89 ? 8.644 9.993 -5.209 1.00 88.31 89 LEU A C 1
ATOM 728 O O . LEU A 1 89 ? 7.868 10.543 -4.427 1.00 88.31 89 LEU A O 1
ATOM 732 N N . SER A 1 90 ? 9.407 8.959 -4.856 1.00 89.62 90 SER A N 1
ATOM 733 C CA . SER A 1 90 ? 9.363 8.361 -3.521 1.00 89.62 90 SER A CA 1
ATOM 734 C C . SER A 1 90 ? 9.768 9.359 -2.432 1.00 89.62 90 SER A C 1
ATOM 736 O O . SER A 1 90 ? 9.128 9.424 -1.380 1.00 89.62 90 SER A O 1
ATOM 738 N N . GLY A 1 91 ? 10.753 10.222 -2.705 1.00 92.12 91 GLY A N 1
ATOM 739 C CA . GLY A 1 91 ? 11.114 11.336 -1.828 1.00 92.12 91 GLY A CA 1
ATOM 740 C C . GLY A 1 91 ? 9.976 12.346 -1.640 1.00 92.12 91 GLY A C 1
ATOM 741 O O . GLY A 1 91 ? 9.653 12.704 -0.506 1.00 92.12 91 GLY A O 1
ATOM 742 N N . ALA A 1 92 ? 9.326 12.771 -2.728 1.00 93.25 92 ALA A N 1
ATOM 743 C CA . ALA A 1 92 ? 8.210 13.717 -2.690 1.00 93.25 92 ALA A CA 1
ATOM 744 C C . ALA A 1 92 ? 6.985 13.147 -1.952 1.00 93.25 92 ALA A C 1
ATOM 746 O O . ALA A 1 92 ? 6.412 13.819 -1.091 1.00 93.25 92 ALA A O 1
ATOM 747 N N . ILE A 1 93 ? 6.614 11.891 -2.227 1.00 92.00 93 ILE A N 1
ATOM 748 C CA . ILE A 1 93 ? 5.546 11.177 -1.510 1.00 92.00 93 ILE A CA 1
ATOM 749 C C . ILE A 1 93 ? 5.883 11.086 -0.018 1.00 92.00 93 ILE A C 1
ATOM 751 O O . ILE A 1 93 ? 5.036 11.381 0.830 1.00 92.00 93 ILE A O 1
ATOM 755 N N . GLY A 1 94 ? 7.129 10.733 0.312 1.00 93.00 94 GLY A N 1
ATOM 756 C CA . GLY A 1 94 ? 7.614 10.667 1.688 1.00 93.00 94 GLY A CA 1
ATOM 757 C C . GLY A 1 94 ? 7.495 12.003 2.424 1.00 93.00 94 GLY A C 1
ATOM 758 O O . GLY A 1 94 ? 7.037 12.030 3.566 1.00 93.00 94 GLY A O 1
ATOM 759 N N . GLN A 1 95 ? 7.827 13.117 1.766 1.00 94.06 95 GLN A N 1
ATOM 760 C CA . GLN A 1 95 ? 7.667 14.460 2.329 1.00 94.06 95 GLN A CA 1
ATOM 761 C C . GLN A 1 95 ? 6.198 14.799 2.590 1.00 94.06 95 GLN A C 1
ATOM 763 O O . GLN A 1 95 ? 5.860 15.200 3.703 1.00 94.06 95 GLN A O 1
ATOM 768 N N . ILE A 1 96 ? 5.319 14.609 1.600 1.00 91.81 96 ILE A N 1
ATOM 769 C CA . ILE A 1 96 ? 3.884 14.909 1.726 1.00 91.81 96 ILE A CA 1
ATOM 770 C C . ILE A 1 96 ? 3.275 14.102 2.875 1.00 91.81 96 ILE A C 1
ATOM 772 O O . ILE A 1 96 ? 2.680 14.674 3.793 1.00 91.81 96 ILE A O 1
ATOM 776 N N . ASN A 1 97 ? 3.475 12.783 2.867 1.00 92.88 97 ASN A N 1
ATOM 777 C CA . ASN A 1 97 ? 2.945 11.904 3.905 1.00 92.88 97 ASN A CA 1
ATOM 778 C C . ASN A 1 97 ? 3.564 12.240 5.272 1.00 92.88 97 ASN A C 1
ATOM 780 O O . ASN A 1 97 ? 2.865 12.249 6.284 1.00 92.88 97 ASN A O 1
ATOM 784 N N . GLY A 1 98 ? 4.859 12.566 5.317 1.00 92.31 98 GLY A N 1
ATOM 785 C CA . GLY A 1 98 ? 5.557 12.990 6.530 1.00 92.31 98 GLY A CA 1
ATOM 786 C C . GLY A 1 98 ? 4.962 14.256 7.148 1.00 92.31 98 GLY A C 1
ATOM 787 O O . GLY A 1 98 ? 4.679 14.273 8.344 1.00 92.31 98 GLY A O 1
ATOM 788 N N . PHE A 1 99 ? 4.691 15.286 6.341 1.00 93.06 99 PHE A N 1
ATOM 789 C CA . PHE A 1 99 ? 4.079 16.532 6.814 1.00 93.06 99 PHE A CA 1
ATOM 790 C C . PHE A 1 99 ? 2.671 16.334 7.374 1.00 93.06 99 PHE A C 1
ATOM 792 O O . PHE A 1 99 ? 2.316 16.976 8.363 1.00 93.06 99 PHE A O 1
ATOM 799 N N . VAL A 1 100 ? 1.864 15.466 6.760 1.00 89.06 100 VAL A N 1
ATOM 800 C CA . VAL A 1 100 ? 0.515 15.169 7.261 1.00 89.06 100 VAL A CA 1
ATOM 801 C C . VAL A 1 100 ? 0.596 14.403 8.582 1.00 89.06 100 VAL A C 1
ATOM 803 O O . VAL A 1 100 ? -0.062 14.787 9.546 1.00 89.06 100 VAL A O 1
ATOM 806 N N . LYS A 1 101 ? 1.455 13.379 8.662 1.00 89.56 101 LYS A N 1
ATOM 807 C CA . LYS A 1 101 ? 1.637 12.557 9.872 1.00 89.56 101 LYS A CA 1
ATOM 808 C C . LYS A 1 101 ? 2.301 13.294 11.035 1.00 89.56 101 LYS A C 1
ATOM 810 O O . LYS A 1 101 ? 2.129 12.888 12.177 1.00 89.56 101 LYS A O 1
ATOM 815 N N . ALA A 1 102 ? 3.057 14.357 10.766 1.00 89.44 102 ALA A N 1
ATOM 816 C CA . ALA A 1 102 ? 3.689 15.172 11.803 1.00 89.44 102 ALA A CA 1
ATOM 817 C C . ALA A 1 102 ? 2.688 16.038 12.589 1.00 89.44 102 ALA A C 1
ATOM 819 O O . ALA A 1 102 ? 3.040 16.592 13.631 1.00 89.44 102 ALA A O 1
ATOM 820 N N . ARG A 1 103 ? 1.449 16.187 12.104 1.00 89.38 103 ARG A N 1
ATOM 821 C CA . ARG A 1 103 ? 0.417 16.953 12.807 1.00 89.38 103 ARG A CA 1
ATOM 822 C C . ARG A 1 103 ? -0.169 16.127 13.945 1.00 89.38 103 ARG A C 1
ATOM 824 O O . ARG A 1 103 ? -0.500 14.958 13.769 1.00 89.38 103 ARG A O 1
ATOM 831 N N . SER A 1 104 ? -0.348 16.756 15.103 1.00 88.50 104 SER A N 1
ATOM 832 C CA . SER A 1 104 ? -1.150 16.169 16.170 1.00 88.50 104 SER A CA 1
ATOM 833 C C . SER A 1 104 ? -2.611 16.075 15.729 1.00 88.50 104 SER A C 1
ATOM 835 O O . SER A 1 104 ? -3.125 16.946 15.024 1.00 88.50 104 SER A O 1
ATOM 837 N N . PHE A 1 105 ? -3.281 15.010 16.155 1.00 91.12 105 PHE A N 1
ATOM 838 C CA . PHE A 1 105 ? -4.709 14.824 15.944 1.00 91.12 105 PHE A CA 1
ATOM 839 C C . PHE A 1 105 ? -5.445 14.844 17.282 1.00 91.12 105 PHE A C 1
ATOM 841 O O . PHE A 1 105 ? -4.866 14.588 18.341 1.00 91.12 105 PHE A O 1
ATOM 848 N N . LYS A 1 106 ? -6.734 15.164 17.212 1.00 92.31 106 LYS A N 1
ATOM 849 C CA . LYS A 1 106 ? -7.680 15.102 18.323 1.00 92.31 106 LYS A CA 1
ATOM 850 C C . LYS A 1 106 ? -8.872 14.277 17.878 1.00 92.31 106 LYS A C 1
ATOM 852 O O . LYS A 1 106 ? -9.288 14.389 16.724 1.00 92.31 106 LYS A O 1
ATOM 857 N N . ILE A 1 107 ? -9.411 13.471 18.781 1.00 92.94 107 ILE A N 1
ATOM 858 C CA . ILE A 1 107 ? -10.665 12.759 18.554 1.00 92.94 107 ILE A CA 1
ATOM 859 C C . ILE A 1 107 ? -11.732 13.515 19.329 1.00 92.94 107 ILE A C 1
ATOM 861 O O . ILE A 1 107 ? -11.577 13.749 20.524 1.00 92.94 107 ILE A O 1
ATOM 865 N N . MET A 1 108 ? -12.768 13.957 18.622 1.00 93.62 108 MET A N 1
ATOM 866 C CA . MET A 1 108 ? -13.823 14.794 19.181 1.00 93.62 108 MET A CA 1
ATOM 867 C C . MET A 1 108 ? -15.135 14.018 19.193 1.00 93.62 108 MET A C 1
ATOM 869 O O . MET A 1 108 ? -15.551 13.492 18.160 1.00 93.62 108 MET A O 1
ATOM 873 N N . PHE A 1 109 ? -15.808 13.993 20.339 1.00 91.56 109 PHE A N 1
ATOM 874 C CA . PHE A 1 109 ? -17.186 13.532 20.459 1.00 91.56 109 PHE A CA 1
ATOM 875 C C . PHE A 1 109 ? -18.082 14.755 20.692 1.00 91.56 109 PHE A C 1
ATOM 877 O O . PHE A 1 109 ? -18.234 15.249 21.813 1.00 91.56 109 PHE A O 1
ATOM 884 N N . GLY A 1 110 ? -18.604 15.316 19.597 1.00 91.56 110 GLY A N 1
ATOM 885 C CA . GLY A 1 110 ? -19.192 16.657 19.601 1.00 91.56 110 GLY A CA 1
ATOM 886 C C . GLY A 1 110 ? -18.115 17.724 19.822 1.00 91.56 110 GLY A C 1
ATOM 887 O O . GLY A 1 110 ? -17.130 17.770 19.091 1.00 91.56 110 GLY A O 1
ATOM 888 N N . GLU A 1 111 ? -18.285 18.568 20.840 1.00 92.31 111 GLU A N 1
ATOM 889 C CA . GLU A 1 111 ? -17.327 19.633 21.189 1.00 92.31 111 GLU A CA 1
ATOM 890 C C . GLU A 1 111 ? -16.258 19.196 22.207 1.00 92.31 111 GLU A C 1
ATOM 892 O O . GLU A 1 111 ? -15.350 19.967 22.518 1.00 92.31 111 GLU A O 1
ATOM 897 N N . LYS A 1 112 ? -16.342 17.970 22.743 1.00 94.75 112 LYS A N 1
ATOM 898 C CA . LYS A 1 112 ? -15.414 17.462 23.764 1.00 94.75 112 LYS A CA 1
ATOM 899 C C . LYS A 1 112 ? -14.332 16.584 23.146 1.00 94.75 112 LYS A C 1
ATOM 901 O O . LYS A 1 112 ? -14.633 15.713 22.333 1.00 94.75 112 LYS A O 1
ATOM 906 N N . GLU A 1 113 ? -13.086 16.814 23.553 1.00 94.88 113 GLU A N 1
ATOM 907 C CA . GLU A 1 113 ? -11.962 15.936 23.212 1.00 94.88 113 GLU A CA 1
ATOM 908 C C . GLU A 1 113 ? -12.069 14.635 24.018 1.00 94.88 113 GLU A C 1
ATOM 910 O O . GLU A 1 113 ? -12.305 14.665 25.226 1.00 94.88 113 GLU A O 1
ATOM 915 N N . ASP A 1 114 ? -11.919 13.501 23.336 1.00 95.50 114 ASP A N 1
ATOM 916 C CA . ASP A 1 114 ? -11.902 12.166 23.929 1.00 95.50 114 ASP A CA 1
ATOM 917 C C . ASP A 1 114 ? -10.448 11.703 24.103 1.00 95.50 114 ASP A C 1
ATOM 919 O O . ASP A 1 114 ? -9.788 11.228 23.170 1.00 95.50 114 ASP A O 1
ATOM 923 N N . GLU A 1 115 ? -9.930 11.894 25.317 1.00 93.00 115 GLU A N 1
ATOM 924 C CA . GLU A 1 115 ? -8.557 11.531 25.672 1.00 93.00 115 GLU A CA 1
ATOM 925 C C . GLU A 1 115 ? -8.325 10.015 25.661 1.00 93.00 115 GLU A C 1
ATOM 927 O O . GLU A 1 115 ? -7.225 9.569 25.327 1.00 93.00 115 GLU A O 1
ATOM 932 N N . GLU A 1 116 ? -9.349 9.216 25.974 1.00 92.31 116 GLU A N 1
ATOM 933 C CA . GLU A 1 116 ? -9.230 7.759 26.006 1.00 92.31 116 GLU A CA 1
ATOM 934 C C . GLU A 1 116 ? -9.154 7.195 24.590 1.00 92.31 116 GLU A C 1
ATOM 936 O O . GLU A 1 116 ? -8.257 6.407 24.281 1.00 92.31 116 GLU A O 1
ATOM 941 N N . ALA A 1 117 ? -10.015 7.673 23.689 1.00 93.69 117 ALA A N 1
ATOM 942 C CA . ALA A 1 117 ? -9.901 7.355 22.275 1.00 93.69 117 ALA A CA 1
ATOM 943 C C . ALA A 1 117 ? -8.523 7.780 21.755 1.00 93.69 117 ALA A C 1
ATOM 945 O O . ALA A 1 117 ? -7.793 6.975 21.177 1.00 93.69 117 ALA A O 1
ATOM 946 N N . ARG A 1 118 ? -8.089 9.015 22.029 1.00 93.56 118 ARG A N 1
ATOM 947 C CA . ARG A 1 118 ? -6.753 9.464 21.622 1.00 93.56 118 ARG A CA 1
ATOM 948 C C . ARG A 1 118 ? -5.647 8.519 22.119 1.00 93.56 118 ARG A C 1
ATOM 950 O O . ARG A 1 118 ? -4.737 8.215 21.352 1.00 93.56 118 ARG A O 1
ATOM 957 N N . ARG A 1 119 ? -5.732 8.019 23.356 1.00 92.44 119 ARG A N 1
ATOM 958 C CA . ARG A 1 119 ? -4.767 7.071 23.946 1.00 92.44 119 ARG A CA 1
ATOM 959 C C . ARG A 1 119 ? -4.723 5.718 23.223 1.00 92.44 119 ARG A C 1
ATOM 961 O O . ARG A 1 119 ? -3.647 5.121 23.121 1.00 92.44 119 ARG A O 1
ATOM 968 N N . ILE A 1 120 ? -5.864 5.245 22.722 1.00 94.81 120 ILE A N 1
ATOM 969 C CA . ILE A 1 120 ? -5.985 4.013 21.925 1.00 94.81 120 ILE A CA 1
ATOM 970 C C . ILE A 1 120 ? -5.374 4.204 20.528 1.00 94.81 120 ILE A C 1
ATOM 972 O O . ILE A 1 120 ? -4.635 3.342 20.043 1.00 94.81 120 ILE A O 1
ATOM 976 N N . PHE A 1 121 ? -5.653 5.346 19.897 1.00 94.38 121 PHE A N 1
ATOM 977 C CA . PHE A 1 121 ? -5.245 5.645 18.525 1.00 94.38 121 PHE A CA 1
ATOM 978 C C . PHE A 1 121 ? -3.802 6.169 18.405 1.00 94.38 121 PHE A C 1
ATOM 980 O O . PHE A 1 121 ? -3.186 5.990 17.360 1.00 94.38 121 PHE A O 1
ATOM 987 N N . ASP A 1 122 ? -3.195 6.771 19.435 1.00 91.69 122 ASP A N 1
ATOM 988 C CA . ASP A 1 122 ? -1.779 7.190 19.391 1.00 91.69 122 ASP A CA 1
ATOM 989 C C . ASP A 1 122 ? -0.817 6.007 19.608 1.00 91.69 122 ASP A C 1
ATOM 991 O O . ASP A 1 122 ? -0.039 5.935 20.562 1.00 91.69 122 ASP A O 1
ATOM 995 N N . ARG A 1 123 ? -0.907 5.019 18.714 1.00 92.00 123 ARG A N 1
ATOM 996 C CA . ARG A 1 123 ? -0.183 3.746 18.768 1.00 92.00 123 ARG A CA 1
ATOM 997 C C . ARG A 1 123 ? 0.296 3.322 17.384 1.00 92.00 123 ARG A C 1
ATOM 999 O O . ARG A 1 123 ? -0.149 3.837 16.359 1.00 92.00 123 ARG A O 1
ATOM 1006 N N . THR A 1 124 ? 1.227 2.370 17.357 1.00 93.38 124 THR A N 1
ATOM 1007 C CA . THR A 1 124 ? 1.864 1.894 16.121 1.00 93.38 124 THR A CA 1
ATOM 1008 C C . THR A 1 124 ? 0.854 1.341 15.124 1.00 93.38 124 THR A C 1
ATOM 1010 O O . THR A 1 124 ? 0.908 1.728 13.963 1.00 93.38 124 THR A O 1
ATOM 1013 N N . TRP A 1 125 ? -0.103 0.520 15.575 1.00 95.69 125 TRP A N 1
ATOM 1014 C CA . TRP A 1 125 ? -1.123 -0.077 14.704 1.00 95.69 125 TRP A CA 1
ATOM 1015 C C . TRP A 1 125 ? -1.876 0.990 13.894 1.00 95.69 125 TRP A C 1
ATOM 1017 O O . TRP A 1 125 ? -2.064 0.844 12.688 1.00 95.69 125 TRP A O 1
ATOM 1027 N N . PHE A 1 126 ? -2.235 2.111 14.527 1.00 95.50 126 PHE A N 1
ATOM 1028 C CA . PHE A 1 126 ? -2.961 3.184 13.860 1.00 95.50 126 PHE A CA 1
ATOM 1029 C C . PHE A 1 126 ? -2.064 3.954 12.894 1.00 95.50 126 PHE A C 1
ATOM 1031 O O . PHE A 1 126 ? -2.488 4.282 11.790 1.00 95.50 126 PHE A O 1
ATOM 1038 N N . LYS A 1 127 ? -0.800 4.196 13.261 1.00 93.75 127 LYS A N 1
ATOM 1039 C CA . LYS A 1 127 ? 0.184 4.813 12.356 1.00 93.75 127 LYS A CA 1
ATOM 1040 C C . LYS A 1 127 ? 0.387 3.954 11.103 1.00 93.75 127 LYS A C 1
ATOM 1042 O O . LYS A 1 127 ? 0.373 4.493 10.000 1.00 93.75 127 LYS A O 1
ATOM 1047 N N . THR A 1 128 ? 0.466 2.631 11.259 1.00 95.88 128 THR A N 1
ATOM 1048 C CA . THR A 1 128 ? 0.504 1.673 10.143 1.00 95.88 128 THR A CA 1
ATOM 1049 C C . THR A 1 128 ? -0.778 1.718 9.310 1.00 95.88 128 THR A C 1
ATOM 1051 O O . THR A 1 128 ? -0.701 1.767 8.084 1.00 95.88 128 THR A O 1
ATOM 1054 N N . LEU A 1 129 ? -1.955 1.766 9.944 1.00 96.12 129 LEU A N 1
ATOM 1055 C CA . LEU A 1 129 ? -3.235 1.905 9.242 1.00 96.12 129 LEU A CA 1
ATOM 1056 C C . LEU A 1 129 ? -3.282 3.187 8.397 1.00 96.12 129 LEU A C 1
ATOM 1058 O O . LEU A 1 129 ? -3.678 3.140 7.234 1.00 96.12 129 LEU A O 1
ATOM 1062 N N . VAL A 1 130 ? -2.839 4.319 8.953 1.00 94.62 130 VAL A N 1
ATOM 1063 C CA . VAL A 1 130 ? -2.765 5.606 8.244 1.00 94.62 130 VAL A CA 1
ATOM 1064 C C . VAL A 1 130 ? -1.786 5.541 7.069 1.00 94.62 130 VAL A C 1
ATOM 1066 O O . VAL A 1 130 ? -2.090 6.064 5.997 1.00 94.62 130 VAL A O 1
ATOM 1069 N N . ASP A 1 131 ? -0.645 4.868 7.222 1.00 93.75 131 ASP A N 1
ATOM 1070 C CA . ASP A 1 131 ? 0.312 4.673 6.128 1.00 93.75 131 ASP A CA 1
ATOM 1071 C C . ASP A 1 131 ? -0.283 3.861 4.973 1.00 93.75 131 ASP A C 1
ATOM 1073 O O . ASP A 1 131 ? -0.177 4.251 3.805 1.00 93.75 131 ASP A O 1
ATOM 1077 N N . LEU A 1 132 ? -0.982 2.771 5.289 1.00 95.00 132 LEU A N 1
ATOM 1078 C CA . LEU A 1 132 ? -1.685 1.977 4.286 1.00 95.00 132 LEU A CA 1
ATOM 1079 C C . LEU A 1 132 ? -2.829 2.767 3.638 1.00 95.00 132 LEU A C 1
ATOM 1081 O O . LEU A 1 132 ? -2.984 2.712 2.416 1.00 95.00 132 LEU A O 1
ATOM 1085 N N . TYR A 1 133 ? -3.569 3.563 4.409 1.00 93.12 133 TYR A N 1
ATOM 1086 C CA . TYR A 1 133 ? -4.588 4.465 3.879 1.00 93.12 133 TYR A CA 1
ATOM 1087 C C . TYR A 1 133 ? -3.995 5.483 2.893 1.00 93.12 133 TYR A C 1
ATOM 1089 O O . TYR A 1 133 ? -4.509 5.636 1.786 1.00 93.12 133 TYR A O 1
ATOM 1097 N N . PHE A 1 134 ? -2.874 6.134 3.224 1.00 91.62 134 PHE A N 1
ATOM 1098 C CA . PHE A 1 134 ? -2.214 7.044 2.284 1.00 91.62 134 PHE A CA 1
ATOM 1099 C C . PHE A 1 134 ? -1.693 6.326 1.046 1.00 91.62 134 PHE A C 1
ATOM 1101 O O . PHE A 1 134 ? -1.765 6.886 -0.045 1.00 91.62 134 PHE A O 1
ATOM 1108 N N . SER A 1 135 ? -1.238 5.077 1.168 1.00 90.44 135 SER A N 1
ATOM 1109 C CA . SER A 1 135 ? -0.823 4.300 -0.001 1.00 90.44 135 SER A CA 1
ATOM 1110 C C . SER A 1 135 ? -1.967 4.098 -1.009 1.00 90.44 135 SER A C 1
ATOM 1112 O O . SER A 1 135 ? -1.715 4.082 -2.216 1.00 90.44 135 SER A O 1
ATOM 1114 N N . ALA A 1 136 ? -3.229 4.062 -0.557 1.00 91.25 136 ALA A N 1
ATOM 1115 C CA . ALA A 1 136 ? -4.390 3.985 -1.443 1.00 91.25 136 ALA A CA 1
ATOM 1116 C C . ALA A 1 136 ? -4.441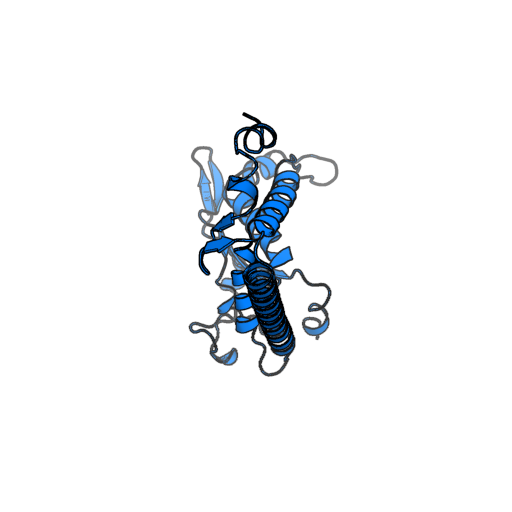 5.161 -2.430 1.00 91.25 136 ALA A C 1
ATOM 1118 O O . ALA A 1 136 ? -4.824 4.971 -3.579 1.00 91.25 136 ALA A O 1
ATOM 1119 N N . ARG A 1 137 ? -3.963 6.357 -2.047 1.00 89.06 137 ARG A N 1
ATOM 1120 C CA . ARG A 1 137 ? -3.923 7.548 -2.918 1.00 89.06 137 ARG A CA 1
ATOM 1121 C C . ARG A 1 137 ? -3.152 7.334 -4.220 1.00 89.06 137 ARG A C 1
ATOM 1123 O O . ARG A 1 137 ? -3.487 7.967 -5.226 1.00 89.06 137 ARG A O 1
ATOM 1130 N N . TYR A 1 138 ? -2.118 6.501 -4.159 1.00 88.62 138 TYR A N 1
ATOM 1131 C CA . TYR A 1 138 ? -1.164 6.259 -5.239 1.00 88.62 138 TYR A CA 1
ATOM 1132 C C . TYR A 1 138 ? -1.445 4.929 -5.946 1.00 88.62 138 TYR A C 1
ATOM 1134 O O . TYR A 1 138 ? -1.331 4.839 -7.163 1.00 88.62 138 TYR A O 1
ATOM 1142 N N . TRP A 1 139 ? -1.870 3.915 -5.189 1.00 90.56 139 TRP A N 1
ATOM 1143 C CA . TRP A 1 139 ? -2.115 2.562 -5.692 1.00 90.56 139 TRP A CA 1
ATOM 1144 C C . TRP A 1 139 ? -3.581 2.286 -6.064 1.00 90.56 139 TRP A C 1
ATOM 1146 O O . TRP A 1 139 ? -3.877 1.285 -6.715 1.00 90.56 139 TRP A O 1
ATOM 1156 N N . GLY A 1 140 ? -4.515 3.149 -5.662 1.00 90.56 140 GLY A N 1
ATOM 1157 C CA . GLY A 1 140 ? -5.952 2.969 -5.851 1.00 90.56 140 GLY A CA 1
ATOM 1158 C C . GLY A 1 140 ? -6.567 2.070 -4.778 1.00 90.56 140 GLY A C 1
ATOM 1159 O O . GLY A 1 140 ? -6.586 2.415 -3.597 1.00 90.56 140 GLY A O 1
ATOM 1160 N N . HIS A 1 141 ? -7.116 0.926 -5.191 1.00 92.38 141 HIS A N 1
ATOM 1161 C CA . HIS A 1 141 ? -7.737 -0.026 -4.266 1.00 92.38 141 HIS A CA 1
ATOM 1162 C C . HIS A 1 141 ? -6.744 -0.537 -3.215 1.00 92.38 141 HIS A C 1
ATOM 1164 O O . HIS A 1 141 ? -5.576 -0.809 -3.510 1.00 92.38 141 HIS A O 1
ATOM 1170 N N . THR A 1 142 ? -7.207 -0.628 -1.973 1.00 94.44 142 THR A N 1
ATOM 1171 C CA . THR A 1 142 ? -6.427 -1.096 -0.829 1.00 94.44 142 THR A CA 1
ATOM 1172 C C . THR A 1 142 ? -7.342 -1.849 0.130 1.00 94.44 142 THR A C 1
ATOM 1174 O O . THR A 1 142 ? -8.324 -1.291 0.610 1.00 94.44 142 THR A O 1
ATOM 1177 N N . LEU A 1 143 ? -7.008 -3.109 0.411 1.00 96.19 143 LEU A N 1
ATOM 1178 C CA . LEU A 1 143 ? -7.712 -3.961 1.367 1.00 96.19 143 LEU A CA 1
ATOM 1179 C C . LEU A 1 143 ? -6.781 -4.247 2.545 1.00 96.19 143 LEU A C 1
ATOM 1181 O O . LEU A 1 143 ? -5.681 -4.764 2.349 1.00 96.19 143 LEU A O 1
ATOM 1185 N N . ILE A 1 144 ? -7.202 -3.874 3.748 1.00 97.62 144 ILE A N 1
ATOM 1186 C CA . ILE A 1 144 ? -6.393 -3.951 4.966 1.00 97.62 144 ILE A CA 1
ATOM 1187 C C . ILE A 1 144 ? -7.022 -4.960 5.916 1.00 97.62 144 ILE A C 1
ATOM 1189 O O . ILE A 1 144 ? -8.218 -4.889 6.168 1.00 97.62 144 ILE A O 1
ATOM 1193 N N . GLN A 1 145 ? -6.216 -5.862 6.461 1.00 96.50 145 GLN A N 1
ATOM 1194 C CA . GLN A 1 145 ? -6.596 -6.779 7.523 1.00 96.50 145 GLN A CA 1
ATOM 1195 C C . GLN A 1 145 ? -6.140 -6.246 8.875 1.00 96.50 145 GLN A C 1
ATOM 1197 O O . GLN A 1 145 ? -4.961 -5.944 9.063 1.00 96.50 145 GLN A O 1
ATOM 1202 N N . LEU A 1 146 ? -7.084 -6.158 9.804 1.00 96.44 146 LEU A N 1
ATOM 1203 C CA . LEU A 1 146 ? -6.835 -5.958 11.223 1.00 96.44 146 LEU A CA 1
ATOM 1204 C C . LEU A 1 146 ? -6.679 -7.334 11.878 1.00 96.44 146 LEU A C 1
ATOM 1206 O O . LEU A 1 146 ? -7.425 -8.259 11.558 1.00 96.44 146 LEU A O 1
ATOM 1210 N N . GLY A 1 147 ? -5.672 -7.481 12.732 1.00 93.75 147 GLY A N 1
ATOM 1211 C CA . GLY A 1 147 ? -5.483 -8.691 13.522 1.00 93.75 147 GLY A CA 1
ATOM 1212 C C . GLY A 1 147 ? -6.329 -8.706 14.792 1.00 93.75 147 GLY A C 1
ATOM 1213 O O . GLY A 1 147 ? -7.354 -8.026 14.891 1.00 93.75 147 GLY A O 1
ATOM 1214 N N . ASP A 1 148 ? -5.875 -9.462 15.785 1.00 95.31 148 ASP A N 1
ATOM 1215 C CA . ASP A 1 148 ? -6.588 -9.603 17.049 1.00 95.31 148 ASP A CA 1
ATOM 1216 C C . ASP A 1 148 ? -6.391 -8.376 17.950 1.00 95.31 148 ASP A C 1
ATOM 1218 O O . ASP A 1 148 ? -5.363 -7.688 17.914 1.00 95.31 148 ASP A O 1
ATOM 1222 N N . VAL A 1 149 ? -7.388 -8.106 18.798 1.00 95.69 149 VAL A N 1
ATOM 1223 C CA . VAL A 1 149 ? -7.280 -7.075 19.834 1.00 95.69 149 VAL A CA 1
ATOM 1224 C C . VAL A 1 149 ? -6.481 -7.628 21.009 1.00 95.69 149 VAL A C 1
ATOM 1226 O O . VAL A 1 149 ? -6.922 -8.530 21.720 1.00 95.69 149 VAL A O 1
ATOM 1229 N N . VAL A 1 150 ? -5.318 -7.033 21.245 1.00 95.88 150 VAL A N 1
ATOM 1230 C CA . VAL A 1 150 ? -4.435 -7.305 22.378 1.00 95.88 150 VAL A CA 1
ATOM 1231 C C . VAL A 1 150 ? -4.387 -6.104 23.317 1.00 95.88 150 VAL A C 1
ATOM 1233 O O . VAL A 1 150 ? -4.708 -4.976 22.942 1.00 95.88 150 VAL A O 1
ATOM 1236 N N . PHE A 1 151 ? -3.963 -6.328 24.557 1.00 95.12 151 PHE A N 1
ATOM 1237 C CA . PHE A 1 151 ? -3.811 -5.265 25.546 1.00 95.12 151 PHE A CA 1
ATOM 1238 C C . PHE A 1 151 ? -2.333 -4.963 25.767 1.00 95.12 151 PHE A C 1
ATOM 1240 O O . PHE A 1 151 ? -1.521 -5.859 25.988 1.00 95.12 151 PHE A O 1
ATOM 1247 N N . THR A 1 152 ? -1.986 -3.681 25.712 1.00 89.62 152 THR A N 1
ATOM 1248 C CA . THR A 1 152 ? -0.650 -3.206 26.097 1.00 89.62 152 THR A CA 1
ATOM 1249 C C . THR A 1 152 ? -0.415 -3.399 27.600 1.00 89.62 152 THR A C 1
ATOM 1251 O O . THR A 1 152 ? -1.363 -3.586 28.360 1.00 89.62 152 THR A O 1
ATOM 1254 N N . GLU A 1 153 ? 0.832 -3.255 28.062 1.00 84.62 153 GLU A N 1
ATOM 1255 C CA . GLU A 1 153 ? 1.180 -3.309 29.497 1.00 84.62 153 GLU A CA 1
ATOM 1256 C C . GLU A 1 153 ? 0.348 -2.344 30.369 1.00 84.62 153 GLU A C 1
ATOM 1258 O O . GLU A 1 153 ? 0.113 -2.608 31.543 1.00 84.62 153 GLU A O 1
ATOM 1263 N N . GLY A 1 154 ? -0.150 -1.243 29.790 1.00 85.62 154 GLY A N 1
ATOM 1264 C CA . GLY A 1 154 ? -1.024 -0.268 30.454 1.00 85.62 154 GLY A CA 1
ATOM 1265 C C . GLY A 1 154 ? -2.528 -0.546 30.334 1.00 85.62 154 GLY A C 1
ATOM 1266 O O . GLY A 1 154 ? -3.322 0.361 30.586 1.00 85.62 154 GLY A O 1
ATOM 1267 N N . GLY A 1 155 ? -2.932 -1.737 29.877 1.00 92.25 155 GLY A N 1
ATOM 1268 C CA . GLY A 1 155 ? -4.338 -2.122 29.707 1.00 92.25 155 GLY A CA 1
ATOM 1269 C C . GLY A 1 155 ? -5.060 -1.414 28.556 1.00 92.25 155 GLY A C 1
ATOM 1270 O O . GLY A 1 155 ? -6.285 -1.420 28.510 1.00 92.25 155 GLY A O 1
ATOM 1271 N N . VAL A 1 156 ? -4.325 -0.783 27.633 1.00 94.12 156 VAL A N 1
ATOM 1272 C CA . VAL A 1 156 ? -4.912 -0.115 26.456 1.00 94.12 156 VAL A CA 1
ATOM 1273 C C . VAL A 1 156 ? -5.084 -1.134 25.332 1.00 94.12 156 VAL A C 1
ATOM 1275 O O . VAL A 1 156 ? -4.083 -1.788 25.012 1.00 94.12 156 VAL A O 1
ATOM 1278 N N . PRO A 1 157 ? -6.278 -1.265 24.726 1.00 95.94 157 PRO A N 1
ATOM 1279 C CA . PRO A 1 157 ? -6.481 -2.148 23.585 1.00 95.94 157 PRO A CA 1
ATOM 1280 C C . PRO A 1 157 ? -5.727 -1.643 22.346 1.00 95.94 157 PRO A C 1
ATOM 1282 O O . PRO A 1 157 ? -5.617 -0.438 22.107 1.00 95.94 157 PRO A O 1
ATOM 1285 N N . ALA A 1 158 ? -5.212 -2.573 21.551 1.00 95.62 158 ALA A N 1
ATOM 1286 C CA . ALA A 1 158 ? -4.522 -2.330 20.291 1.00 95.62 158 ALA A CA 1
ATOM 1287 C C . ALA A 1 158 ? -4.680 -3.544 19.368 1.00 95.62 158 ALA A C 1
ATOM 1289 O O . ALA A 1 158 ? -4.808 -4.663 19.851 1.00 95.62 158 ALA A O 1
ATOM 1290 N N . TYR A 1 159 ? -4.616 -3.341 18.054 1.00 96.00 159 TYR A N 1
ATOM 1291 C CA . TYR A 1 159 ? -4.460 -4.462 17.126 1.00 96.00 159 TYR A CA 1
ATOM 1292 C C . TYR A 1 159 ? -3.012 -4.951 17.134 1.00 96.00 159 TYR A C 1
ATOM 1294 O O . TYR A 1 159 ? -2.087 -4.132 17.098 1.00 96.00 159 TYR A O 1
ATOM 1302 N N . ASP A 1 160 ? -2.814 -6.268 17.166 1.00 94.94 160 ASP A N 1
ATOM 1303 C CA . ASP A 1 160 ? -1.480 -6.875 17.096 1.00 94.94 160 ASP A CA 1
ATOM 1304 C C . ASP A 1 160 ? -0.810 -6.677 15.724 1.00 94.94 160 ASP A C 1
ATOM 1306 O O . ASP A 1 160 ? 0.415 -6.595 15.617 1.00 94.94 160 ASP A O 1
ATOM 1310 N N . SER A 1 161 ? -1.625 -6.542 14.678 1.00 94.94 161 SER A N 1
ATOM 1311 C CA . SER A 1 161 ? -1.196 -6.446 13.296 1.00 94.94 161 SER A CA 1
ATOM 1312 C C . SER A 1 161 ? -2.185 -5.645 12.451 1.00 94.94 161 SER A C 1
ATOM 1314 O O . SER A 1 161 ? -3.397 -5.637 12.669 1.00 94.94 161 SER A O 1
ATOM 1316 N N . VAL A 1 162 ? -1.629 -4.936 11.470 1.00 97.69 162 VAL A N 1
ATOM 1317 C CA . VAL A 1 162 ? -2.367 -4.223 10.427 1.00 97.69 162 VAL A CA 1
ATOM 1318 C C . VAL A 1 162 ? -1.654 -4.513 9.116 1.00 97.69 162 VAL A C 1
ATOM 1320 O O . VAL A 1 162 ? -0.533 -4.049 8.898 1.00 97.69 162 VAL A O 1
ATOM 1323 N N . LEU A 1 163 ? -2.271 -5.330 8.268 1.00 96.88 163 LEU A N 1
ATOM 1324 C CA . LEU A 1 163 ? -1.627 -5.917 7.095 1.00 96.88 163 LEU A CA 1
ATOM 1325 C C . LEU A 1 163 ? -2.337 -5.501 5.813 1.00 96.88 163 LEU A C 1
ATOM 1327 O O . LEU A 1 163 ? -3.559 -5.512 5.725 1.00 96.88 163 LEU A O 1
ATOM 1331 N N . LEU A 1 164 ? -1.562 -5.175 4.783 1.00 96.75 164 LEU A N 1
ATOM 1332 C CA . LEU A 1 164 ? -2.088 -5.003 3.436 1.00 96.75 164 LEU A CA 1
ATOM 1333 C C . LEU A 1 164 ? -2.309 -6.377 2.802 1.00 96.75 164 LEU A C 1
ATOM 1335 O O . LEU A 1 164 ? -1.348 -7.125 2.612 1.00 96.75 164 LEU A O 1
ATOM 1339 N N . ILE A 1 165 ? -3.540 -6.675 2.391 1.00 95.94 165 ILE A N 1
ATOM 1340 C CA . ILE A 1 165 ? -3.790 -7.826 1.525 1.00 95.94 165 ILE A CA 1
ATOM 1341 C C . ILE A 1 165 ? -3.131 -7.552 0.163 1.00 95.94 165 ILE A C 1
ATOM 1343 O O . ILE A 1 165 ? -3.350 -6.477 -0.410 1.00 95.94 165 ILE A O 1
ATOM 1347 N N . PRO A 1 166 ? -2.320 -8.483 -0.381 1.00 94.44 166 PRO A N 1
ATOM 1348 C CA . PRO A 1 166 ? -1.602 -8.267 -1.630 1.00 94.44 166 PRO A CA 1
ATOM 1349 C C . PRO A 1 166 ? -2.538 -7.848 -2.766 1.00 94.44 166 PRO A C 1
ATOM 1351 O O . PRO A 1 166 ? -3.308 -8.654 -3.278 1.00 94.44 166 PRO A O 1
ATOM 1354 N N . ARG A 1 167 ? -2.433 -6.590 -3.211 1.00 93.50 167 ARG A N 1
ATOM 1355 C CA . ARG A 1 167 ? -3.356 -5.982 -4.194 1.00 93.50 167 ARG A CA 1
ATOM 1356 C C . ARG A 1 167 ? -3.523 -6.799 -5.476 1.00 93.50 167 ARG A C 1
ATOM 1358 O O . ARG A 1 167 ? -4.586 -6.803 -6.076 1.00 93.50 167 ARG A O 1
ATOM 1365 N N . ARG A 1 168 ? -2.475 -7.522 -5.881 1.00 92.31 168 ARG A N 1
ATOM 1366 C CA . ARG A 1 168 ? -2.457 -8.403 -7.064 1.00 92.31 168 ARG A CA 1
ATOM 1367 C C . ARG A 1 168 ? -3.430 -9.582 -6.982 1.00 92.31 168 ARG A C 1
ATOM 1369 O O . ARG A 1 168 ? -3.757 -10.148 -8.016 1.00 92.31 168 ARG A O 1
ATOM 1376 N N . HIS A 1 169 ? -3.851 -9.943 -5.777 1.00 93.19 169 HIS A N 1
ATOM 1377 C CA . HIS A 1 169 ? -4.778 -11.037 -5.502 1.00 93.19 169 HIS A CA 1
ATOM 1378 C C . HIS A 1 169 ? -6.200 -10.537 -5.253 1.00 93.19 169 HIS A C 1
ATOM 1380 O O . HIS A 1 169 ? -7.100 -11.347 -5.058 1.00 93.19 169 HIS A O 1
ATOM 1386 N N . VAL A 1 170 ? -6.420 -9.220 -5.233 1.00 93.31 170 VAL A N 1
ATOM 1387 C CA . VAL A 1 170 ? -7.726 -8.646 -4.919 1.00 93.31 170 VAL A CA 1
ATOM 1388 C C . VAL A 1 170 ? -8.413 -8.186 -6.194 1.00 93.31 170 VAL A C 1
ATOM 1390 O O . VAL A 1 170 ? -7.838 -7.451 -6.996 1.00 93.31 170 VAL A O 1
ATOM 1393 N N . ILE A 1 171 ? -9.661 -8.615 -6.358 1.00 92.06 171 ILE A N 1
ATOM 1394 C CA . ILE A 1 171 ? -10.542 -8.245 -7.462 1.00 92.06 171 ILE A CA 1
ATOM 1395 C C . ILE A 1 171 ? -11.677 -7.400 -6.869 1.00 92.06 171 ILE A C 1
ATOM 1397 O O . ILE A 1 171 ? -12.707 -7.939 -6.441 1.00 92.06 171 ILE A O 1
ATOM 1401 N N . PRO A 1 172 ? -11.458 -6.078 -6.758 1.00 92.00 172 PRO A N 1
ATOM 1402 C CA . PRO A 1 172 ? -12.354 -5.179 -6.045 1.00 92.00 172 PRO A CA 1
ATOM 1403 C C . PRO A 1 172 ? -13.758 -5.078 -6.634 1.00 92.00 172 PRO A C 1
ATOM 1405 O O . PRO A 1 172 ? -14.712 -4.884 -5.888 1.00 92.00 172 PRO A O 1
ATOM 1408 N N . GLU A 1 173 ? -13.910 -5.209 -7.949 1.00 89.56 173 GLU A N 1
ATOM 1409 C CA . GLU A 1 173 ? -15.207 -5.146 -8.635 1.00 89.56 173 GLU A CA 1
ATOM 1410 C C . GLU A 1 173 ? -16.193 -6.145 -8.028 1.00 89.56 173 GLU A C 1
ATOM 1412 O O . GLU A 1 173 ? -17.337 -5.810 -7.732 1.00 89.56 173 GLU A O 1
ATOM 1417 N N . TYR A 1 174 ? -15.701 -7.351 -7.743 1.00 91.50 174 TYR A N 1
ATOM 1418 C CA . TYR A 1 174 ? -16.504 -8.471 -7.264 1.00 91.50 174 TYR A CA 1
ATOM 1419 C C . TYR A 1 174 ? -16.363 -8.734 -5.761 1.00 91.50 174 TYR A C 1
ATOM 1421 O O . TYR A 1 174 ? -16.994 -9.655 -5.239 1.00 91.50 174 TYR A O 1
ATOM 1429 N N . GLY A 1 175 ? -15.537 -7.956 -5.053 1.00 93.69 175 GLY A N 1
ATOM 1430 C CA . GLY A 1 175 ? -15.267 -8.175 -3.632 1.00 93.69 175 GLY A CA 1
ATOM 1431 C C . GLY A 1 175 ? -14.602 -9.529 -3.359 1.00 93.69 175 GLY A C 1
ATOM 1432 O O . GLY A 1 175 ? -14.987 -10.227 -2.417 1.00 93.69 175 GLY A O 1
ATOM 1433 N N . ARG A 1 176 ? -13.647 -9.928 -4.215 1.00 94.19 176 ARG A N 1
ATOM 1434 C CA . ARG A 1 176 ? -13.002 -11.252 -4.179 1.00 94.19 176 ARG A CA 1
ATOM 1435 C C . ARG A 1 176 ? -11.502 -11.174 -3.924 1.00 94.19 176 ARG A C 1
ATOM 1437 O O . ARG A 1 176 ? -10.835 -10.274 -4.425 1.00 94.19 176 ARG A O 1
ATOM 1444 N N . VAL A 1 177 ? -10.970 -12.158 -3.201 1.00 94.56 177 VAL A N 1
ATOM 1445 C CA . VAL A 1 177 ? -9.527 -12.430 -3.104 1.00 94.56 177 VAL A CA 1
ATOM 1446 C C . VAL A 1 177 ? -9.252 -13.806 -3.701 1.00 94.56 177 VAL A C 1
ATOM 1448 O O . VAL A 1 177 ? -9.889 -14.783 -3.309 1.00 94.56 177 VAL A O 1
ATOM 1451 N N . VAL A 1 178 ? -8.323 -13.892 -4.649 1.00 92.81 178 VAL A N 1
ATOM 1452 C CA . VAL A 1 178 ? -7.932 -15.142 -5.314 1.00 92.81 178 VAL A CA 1
ATOM 1453 C C . VAL A 1 178 ? -6.603 -15.669 -4.777 1.00 92.81 178 VAL A C 1
ATOM 1455 O O . VAL A 1 178 ? -5.729 -14.898 -4.380 1.00 92.81 178 VAL A O 1
ATOM 1458 N N . ALA A 1 179 ? -6.444 -16.993 -4.761 1.00 90.44 179 ALA A N 1
ATOM 1459 C CA . ALA A 1 179 ? -5.217 -17.625 -4.287 1.00 90.44 179 ALA A CA 1
ATOM 1460 C C . ALA A 1 179 ? -4.048 -17.345 -5.239 1.00 90.44 179 ALA A C 1
ATOM 1462 O O . ALA A 1 179 ? -2.992 -16.907 -4.789 1.00 90.44 179 ALA A O 1
ATOM 1463 N N . GLU A 1 180 ? -4.266 -17.499 -6.548 1.00 89.00 180 GLU A N 1
ATOM 1464 C CA . GLU A 1 180 ? -3.241 -17.289 -7.569 1.00 89.00 180 GLU A CA 1
ATOM 1465 C C . GLU A 1 180 ? -3.525 -16.055 -8.432 1.00 89.00 180 GLU A C 1
ATOM 1467 O O . GLU A 1 180 ? -4.669 -15.681 -8.699 1.00 89.00 180 GLU A O 1
ATOM 1472 N N . GLN A 1 181 ? -2.460 -15.399 -8.897 1.00 86.00 181 GLN A N 1
ATOM 1473 C CA . GLN A 1 181 ? -2.594 -14.235 -9.776 1.00 86.00 181 GLN A CA 1
ATOM 1474 C C . GLN A 1 181 ? -3.166 -14.660 -11.133 1.00 86.00 181 GLN A C 1
ATOM 1476 O O . GLN A 1 181 ? -2.581 -15.485 -11.829 1.00 86.00 181 GLN A O 1
ATOM 1481 N N . GLY A 1 182 ? -4.274 -14.038 -11.536 1.00 81.31 182 GLY A N 1
ATOM 1482 C CA . GLY A 1 182 ? -4.941 -14.324 -12.811 1.00 81.31 182 GLY A CA 1
ATOM 1483 C C . GLY A 1 182 ? -6.020 -15.408 -12.742 1.00 81.31 182 GLY A C 1
ATOM 1484 O O . GLY A 1 182 ? -6.603 -15.724 -13.776 1.00 81.31 182 GLY A O 1
ATOM 1485 N N . ASP A 1 183 ? -6.309 -15.948 -11.556 1.00 86.81 183 ASP A N 1
ATOM 1486 C CA . ASP A 1 183 ? -7.483 -16.797 -11.348 1.00 86.81 183 ASP A CA 1
ATOM 1487 C C . ASP A 1 183 ? -8.794 -16.056 -11.658 1.00 86.81 183 ASP A C 1
ATOM 1489 O O . ASP A 1 183 ? -8.920 -14.846 -11.452 1.00 86.81 183 ASP A O 1
ATOM 1493 N N . ASP A 1 184 ? -9.805 -16.813 -12.101 1.00 86.31 184 ASP A N 1
ATOM 1494 C CA . ASP A 1 184 ? -11.176 -16.310 -12.238 1.00 86.31 184 ASP A CA 1
ATOM 1495 C C . ASP A 1 184 ? -11.711 -15.898 -10.855 1.00 86.31 184 ASP A C 1
ATOM 1497 O O . ASP A 1 184 ? -11.669 -16.677 -9.895 1.00 86.31 184 ASP A O 1
ATOM 1501 N N . TRP A 1 185 ? -12.260 -14.684 -10.765 1.00 88.38 185 TRP A N 1
ATOM 1502 C CA . TRP A 1 185 ? -12.819 -14.114 -9.539 1.00 88.38 185 TRP A CA 1
ATOM 1503 C C . TRP A 1 185 ? -13.874 -15.004 -8.877 1.00 88.38 185 TRP A C 1
ATOM 1505 O O . TRP A 1 185 ? -14.017 -14.971 -7.653 1.00 88.38 185 TRP A O 1
ATOM 1515 N N . ARG A 1 186 ? -14.582 -15.835 -9.652 1.00 90.44 186 ARG A N 1
ATOM 1516 C CA . ARG A 1 186 ? -15.595 -16.780 -9.158 1.00 90.44 186 ARG A CA 1
ATOM 1517 C C . ARG A 1 186 ? -15.009 -17.852 -8.241 1.00 90.44 186 ARG A C 1
ATOM 1519 O O . ARG A 1 186 ? -15.739 -18.410 -7.427 1.00 90.44 186 ARG A O 1
ATOM 1526 N N . LYS A 1 187 ? -13.708 -18.136 -8.354 1.00 90.62 187 LYS A N 1
ATOM 1527 C CA . LYS A 1 187 ? -12.971 -19.044 -7.457 1.00 90.62 187 LYS A CA 1
ATOM 1528 C C . LYS A 1 187 ? -12.473 -18.346 -6.188 1.00 90.62 187 LYS A C 1
ATOM 1530 O O . LYS A 1 187 ? -11.995 -19.014 -5.276 1.00 90.62 187 LYS A O 1
ATOM 1535 N N . GLY A 1 188 ? -12.556 -17.017 -6.138 1.00 91.44 188 GLY A N 1
ATOM 1536 C CA . GLY A 1 188 ? -12.061 -16.212 -5.033 1.00 91.44 188 GLY A CA 1
ATOM 1537 C C . GLY A 1 188 ? -12.976 -16.209 -3.808 1.00 91.44 188 GLY A C 1
ATOM 1538 O O . GLY A 1 188 ? -14.202 -16.354 -3.890 1.00 91.44 188 GLY A O 1
ATOM 1539 N N . ILE A 1 189 ? -12.361 -15.967 -2.656 1.00 93.38 189 ILE A N 1
ATOM 1540 C CA . ILE A 1 189 ? -13.029 -15.803 -1.365 1.00 93.38 189 ILE A CA 1
ATOM 1541 C C . ILE A 1 189 ? -13.761 -14.457 -1.353 1.00 93.38 189 ILE A C 1
ATOM 1543 O O . ILE A 1 189 ? -13.173 -13.424 -1.676 1.00 93.38 189 ILE A O 1
ATOM 1547 N N . GLU A 1 190 ? -15.048 -14.466 -0.994 1.00 95.50 190 GLU A N 1
ATOM 1548 C CA . GLU A 1 190 ? -15.855 -13.252 -0.818 1.00 95.50 190 GLU A CA 1
ATOM 1549 C C . GLU A 1 190 ? -15.480 -12.557 0.490 1.00 95.50 190 GLU A C 1
ATOM 1551 O O . GLU A 1 190 ? -15.792 -13.063 1.564 1.00 95.50 190 GLU A O 1
ATOM 1556 N N . TYR A 1 191 ? -14.827 -11.397 0.416 1.00 94.56 191 TYR A N 1
ATOM 1557 C CA . TYR A 1 191 ? -14.328 -10.718 1.618 1.00 94.56 191 TYR A CA 1
ATOM 1558 C C . TYR A 1 191 ? -15.284 -9.661 2.185 1.00 94.56 191 TYR A C 1
ATOM 1560 O O . TYR A 1 191 ? -15.097 -9.190 3.302 1.00 94.56 191 TYR A O 1
ATOM 1568 N N . ARG A 1 192 ? -16.319 -9.278 1.426 1.00 94.19 192 ARG A N 1
ATOM 1569 C CA . ARG A 1 192 ? -17.336 -8.293 1.846 1.00 94.19 192 ARG A CA 1
ATOM 1570 C C . ARG A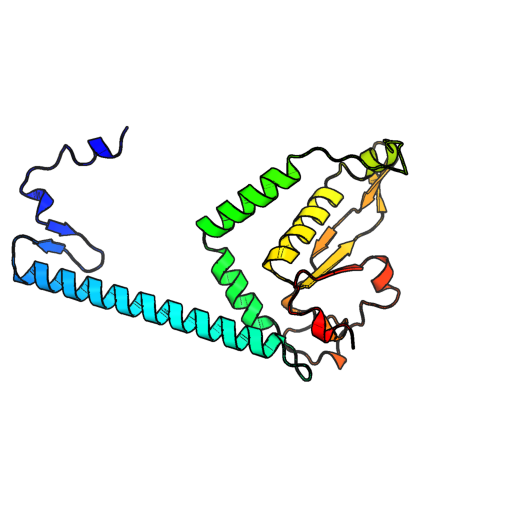 1 192 ? -18.434 -8.880 2.735 1.00 94.19 192 ARG A C 1
ATOM 1572 O O . ARG A 1 192 ? -19.358 -8.164 3.110 1.00 94.19 192 ARG A O 1
ATOM 1579 N N . ARG A 1 193 ? -18.369 -10.178 3.039 1.00 90.88 193 ARG A N 1
ATOM 1580 C CA . ARG A 1 193 ? -19.335 -10.873 3.893 1.00 90.88 193 ARG A CA 1
ATOM 1581 C C . ARG A 1 193 ? -18.666 -11.400 5.160 1.00 90.88 193 ARG A C 1
ATOM 1583 O O . ARG A 1 193 ? -17.465 -11.688 5.130 1.00 90.88 193 ARG A O 1
ATOM 1590 N N . PRO A 1 194 ? -19.442 -11.591 6.241 1.00 89.94 194 PRO A N 1
ATOM 1591 C CA . PRO A 1 194 ? -18.944 -12.273 7.419 1.00 89.94 194 PRO A CA 1
ATOM 1592 C C . PRO A 1 194 ? -18.414 -13.674 7.067 1.00 89.94 194 PRO A C 1
ATOM 1594 O O . PRO A 1 194 ? -18.975 -14.341 6.189 1.00 89.94 194 PRO A O 1
ATOM 1597 N N . PRO A 1 195 ? -17.347 -14.133 7.738 1.00 90.94 195 PRO A N 1
ATOM 1598 C CA . PRO A 1 195 ? -16.712 -13.476 8.887 1.00 90.94 195 PRO A CA 1
ATOM 1599 C C . PRO A 1 195 ? -15.668 -12.406 8.504 1.00 90.94 195 PRO A C 1
ATOM 1601 O O . PRO A 1 195 ? -15.251 -11.621 9.343 1.00 90.94 195 PRO A O 1
ATOM 1604 N N . PHE A 1 196 ? -15.250 -12.333 7.238 1.00 89.69 196 PHE A N 1
ATOM 1605 C CA . PHE A 1 196 ? -14.124 -11.489 6.823 1.00 89.69 196 PHE A CA 1
ATOM 1606 C C . PHE A 1 196 ? -14.408 -9.985 6.895 1.00 89.69 196 PHE A C 1
ATOM 1608 O O . PHE A 1 196 ? -13.502 -9.203 7.176 1.00 89.69 196 PHE A O 1
ATOM 1615 N N . SER A 1 197 ? -15.659 -9.574 6.672 1.00 89.75 197 SER A N 1
ATOM 1616 C CA . SER A 1 197 ? -16.071 -8.166 6.752 1.00 89.75 197 SER A CA 1
ATOM 1617 C C . SER A 1 197 ? -15.853 -7.531 8.126 1.00 89.75 197 SER A C 1
ATOM 1619 O O . SER A 1 197 ? -15.857 -6.308 8.226 1.00 89.75 197 SER A O 1
ATOM 1621 N N . ASP A 1 198 ? -15.674 -8.340 9.171 1.00 89.81 198 ASP A N 1
ATOM 1622 C CA . ASP A 1 198 ? -15.591 -7.865 10.553 1.00 89.81 198 ASP A CA 1
ATOM 1623 C C . ASP A 1 198 ? -14.208 -7.276 10.876 1.00 89.81 198 ASP A C 1
ATOM 1625 O O . ASP A 1 198 ? -14.081 -6.431 11.760 1.00 89.81 198 ASP A O 1
ATOM 1629 N N . TRP A 1 199 ? -13.172 -7.685 10.135 1.00 91.69 199 TRP A N 1
ATOM 1630 C CA . TRP A 1 199 ? -11.781 -7.269 10.357 1.00 91.69 199 TRP A CA 1
ATOM 1631 C C . TRP A 1 199 ? -11.049 -6.836 9.080 1.00 91.69 199 TRP A C 1
ATOM 1633 O O . TRP A 1 199 ? -9.850 -6.546 9.114 1.00 91.69 199 TRP A O 1
ATOM 1643 N N . LEU A 1 200 ? -11.742 -6.779 7.941 1.00 95.38 200 LEU A N 1
ATOM 1644 C CA . LEU A 1 200 ? -11.205 -6.230 6.701 1.00 95.38 200 LEU A CA 1
ATOM 1645 C C . LEU A 1 200 ? -11.742 -4.823 6.442 1.00 95.38 200 LEU A C 1
ATOM 1647 O O . LEU A 1 200 ? -12.947 -4.589 6.404 1.00 95.38 200 LEU A O 1
ATOM 1651 N N . MET A 1 201 ? -10.833 -3.889 6.184 1.00 94.81 201 MET A N 1
ATOM 1652 C CA . MET A 1 201 ? -11.152 -2.523 5.789 1.00 94.81 201 MET A CA 1
ATOM 1653 C C . MET A 1 201 ? -10.815 -2.310 4.315 1.00 94.81 201 MET A C 1
ATOM 1655 O O . MET A 1 201 ? -9.658 -2.414 3.901 1.00 94.81 201 MET A O 1
ATOM 1659 N N . GLU A 1 202 ? -11.830 -1.987 3.520 1.00 94.75 202 GLU A N 1
ATOM 1660 C CA . GLU A 1 202 ? -11.692 -1.707 2.094 1.00 94.75 202 GLU A CA 1
ATOM 1661 C C . GLU A 1 202 ? -11.668 -0.196 1.830 1.00 94.75 202 GLU A C 1
ATOM 1663 O O . GLU A 1 202 ? -12.582 0.537 2.208 1.00 94.75 202 GLU A O 1
ATOM 1668 N N . PHE A 1 203 ? -10.636 0.268 1.125 1.00 92.94 203 PHE A N 1
ATOM 1669 C CA . PHE A 1 203 ? -10.476 1.656 0.708 1.00 92.94 203 PHE A CA 1
ATOM 1670 C C . PHE A 1 203 ? -10.338 1.756 -0.811 1.00 92.94 203 PHE A C 1
ATOM 1672 O O . PHE A 1 203 ? -9.585 1.014 -1.445 1.00 92.94 203 PHE A O 1
ATOM 1679 N N . PHE A 1 204 ? -11.015 2.747 -1.390 1.00 85.75 204 PHE A N 1
ATOM 1680 C CA . PHE A 1 204 ? -10.860 3.127 -2.790 1.00 85.75 204 PHE A CA 1
ATOM 1681 C C . PHE A 1 204 ? -10.517 4.599 -2.901 1.00 85.75 204 PHE A C 1
ATOM 1683 O O . PHE A 1 204 ? -11.331 5.465 -2.574 1.00 85.75 204 PHE A O 1
ATOM 1690 N N . PHE A 1 205 ? -9.335 4.876 -3.441 1.00 75.88 205 PHE A N 1
ATOM 1691 C CA . PHE A 1 205 ? -8.954 6.224 -3.814 1.00 75.88 205 PHE A CA 1
ATOM 1692 C C . PHE A 1 205 ? -8.914 6.347 -5.339 1.00 75.88 205 PHE A C 1
ATOM 1694 O O . PHE A 1 205 ? -7.908 6.073 -5.986 1.00 75.88 205 PHE A O 1
ATOM 1701 N N . SER A 1 206 ? -10.051 6.711 -5.930 1.00 63.19 206 SER A N 1
ATOM 1702 C CA . SER A 1 206 ? -10.170 7.064 -7.347 1.00 63.19 206 SER A CA 1
ATOM 1703 C C . SER A 1 206 ? -11.525 7.730 -7.597 1.00 63.19 206 SER A C 1
ATOM 1705 O O . SER A 1 206 ? -12.563 7.118 -7.353 1.00 63.19 206 SER A O 1
ATOM 1707 N N . GLU A 1 207 ? -11.527 8.966 -8.105 1.00 44.94 207 GLU A N 1
ATOM 1708 C CA . GLU A 1 207 ? -12.743 9.612 -8.635 1.00 44.94 207 GLU A CA 1
ATOM 1709 C C . GLU A 1 207 ? -13.236 8.935 -9.926 1.00 44.94 207 GLU A C 1
ATOM 1711 O O . GLU A 1 207 ? -14.427 8.955 -10.212 1.00 44.94 207 GLU A O 1
ATOM 1716 N N . VAL A 1 208 ? -12.343 8.287 -10.682 1.00 41.66 208 VAL A N 1
ATOM 1717 C CA . VAL A 1 208 ? -12.632 7.737 -12.019 1.00 41.66 208 VAL A CA 1
ATOM 1718 C C . VAL A 1 208 ? -13.190 6.306 -11.963 1.00 41.66 208 VAL A C 1
ATOM 1720 O O . VAL A 1 208 ? -13.940 5.908 -12.845 1.00 41.66 208 VAL A O 1
ATOM 1723 N N . LEU A 1 209 ? -12.882 5.531 -10.914 1.00 44.25 209 LEU A N 1
ATOM 1724 C CA . LEU A 1 209 ? -13.335 4.136 -10.760 1.00 44.25 209 LEU A CA 1
ATOM 1725 C C . LEU A 1 209 ? -14.567 3.972 -9.857 1.00 44.25 209 LEU A C 1
ATOM 1727 O O . LEU A 1 209 ? -15.146 2.890 -9.828 1.00 44.25 209 LEU A O 1
ATOM 1731 N N . ARG A 1 210 ? -15.018 5.032 -9.169 1.00 44.62 210 ARG A N 1
ATOM 1732 C CA . ARG A 1 210 ? -16.302 5.017 -8.437 1.00 44.62 210 ARG A CA 1
ATOM 1733 C C . ARG A 1 210 ? -17.514 4.817 -9.349 1.00 44.62 210 ARG A C 1
ATOM 1735 O O . ARG A 1 210 ? -18.553 4.375 -8.874 1.00 44.62 210 ARG A O 1
ATOM 1742 N N . LEU A 1 211 ? -17.391 5.132 -10.639 1.00 39.97 211 LEU A N 1
ATOM 1743 C CA . LEU A 1 211 ? -18.504 5.032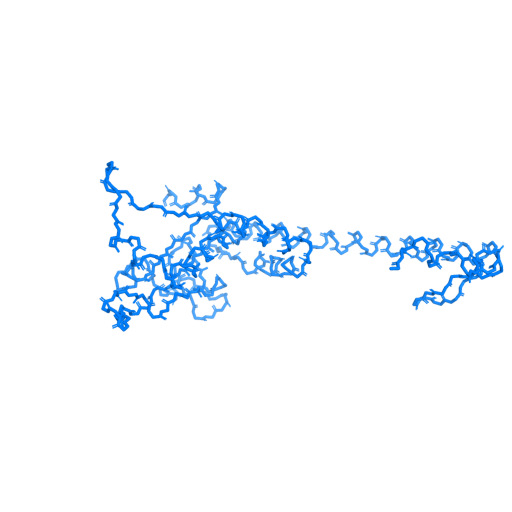 -11.584 1.00 39.97 211 LEU A CA 1
ATOM 1744 C C . LEU A 1 211 ? -18.954 3.585 -11.844 1.00 39.97 211 LEU A C 1
ATOM 1746 O O . LEU A 1 211 ? -20.131 3.378 -12.113 1.00 39.97 211 LEU A O 1
ATOM 1750 N N . ASN A 1 212 ? -18.073 2.593 -11.684 1.00 42.44 212 ASN A N 1
ATOM 1751 C CA . ASN A 1 212 ? -18.415 1.187 -11.942 1.00 42.44 212 ASN A CA 1
ATOM 1752 C C . ASN A 1 212 ? -18.784 0.392 -10.678 1.00 42.44 212 ASN A C 1
ATOM 1754 O O . ASN A 1 212 ? -19.231 -0.740 -10.792 1.00 42.44 212 ASN A O 1
ATOM 1758 N N . SER A 1 213 ? -18.609 0.960 -9.480 1.00 41.22 213 SER A N 1
ATOM 1759 C CA . SER A 1 213 ? -18.944 0.304 -8.203 1.00 41.22 213 SER A CA 1
ATOM 1760 C C . SER A 1 213 ? -20.275 0.774 -7.600 1.00 41.22 213 SER A C 1
ATOM 1762 O O . SER A 1 213 ? -20.609 0.386 -6.484 1.00 41.22 213 SER A O 1
ATOM 1764 N N . CYS A 1 214 ? -20.993 1.663 -8.293 1.00 34.31 214 CYS A N 1
ATOM 1765 C CA . CYS A 1 214 ? -22.321 2.161 -7.912 1.00 34.31 214 CYS A CA 1
ATOM 1766 C C . CYS A 1 214 ? -23.450 1.586 -8.789 1.00 34.31 214 CYS A C 1
ATOM 1768 O O . CYS A 1 214 ? -24.555 2.129 -8.775 1.00 34.31 214 CYS A O 1
ATOM 1770 N N . LEU A 1 215 ? -23.176 0.508 -9.530 1.00 32.28 215 LEU A N 1
ATOM 1771 C CA . LEU A 1 215 ? -24.180 -0.311 -10.212 1.00 32.28 215 LEU A CA 1
ATOM 1772 C C . LEU A 1 215 ? -24.329 -1.655 -9.499 1.00 32.28 215 LEU A C 1
ATOM 1774 O O . LEU A 1 215 ? -23.283 -2.230 -9.126 1.00 32.28 215 LEU A O 1
#

pLDDT: mean 83.76, std 15.76, range [29.98, 97.69]

Sequence (215 aa):
MNITDFFRRQTASELTTADTPYGRFDLAKKADARRVKAVIAEVQRQAESLTRQEIDSWRSGWQQALDVENPSRLRLYNVYRDVEVDGHLSGAIGQINGFVKARSFKIMFGEKEDEEARRIFDRTWFKTLVDLYFSARYWGHTLIQLGDVVFTEGGVPAYDSVLLIPRRHVIPEYGRVVAEQGDDWRKGIEYRRPPFSDWLMEFFFSEVLRLNSCL

Secondary structure (DSSP, 8-state):
--HHHHTTS--TTTTTEEEETTEEEETTSHHHHHHHHHHHHHHHHHHHHHHHHHHHHHHHHHHHHH-SSS---HHHHHHHHHHHT-HHHHHHHHHHHHHHHTS----EETTEE-HHHHHHHSSHHHHHHHHHHHHHHHHSEEEEEE--EEE-TTS-EEES-EEE--GGGEEGGGTEE-SSTT--GGGSEE-SSTTGGGTEEEEE--TTTGGGS--

Foldseek 3Di:
DDPVVVPVPDDPCVVQWDQDPVGIARNVDPVSVVVVVVVVVVVVVVVVVVVVVLVVLCVVLVVQCVDLVRHANPSNVVSLVVVCPDPVVVVVLCVVLVVVVPDDDFDDDDPDTDVLVSVLCPDDQNVVVSVQQSVCQRSFKWKKFFADWDADPVRHTHTPDIDTDPPQQADPLQQFGHPDRRDDRVNGDRQCDPPNVVGMDIDGNDPVPVVSNVD